Protein AF-A0A183C073-F1 (afdb_monomer_lite)

Organism: Globodera pallida (NCBI:txid36090)

Sequence (198 aa):
MNPSEELRLLRARIAQLERQQTSSTSSSAGFDLMAQNAKRRRIVFLQFVQKALRAELEHQKLLIAHNALQTKVEQYQKELQEKVVKMEKYQKEQQQNISNLQKTVAALLHIGLATKQMPLYKCVGRYEGTFAYEDDGTFWGHAVEGCSHLDNGRPYITGKPEFEEGDIIGCGVDLATRQIIYTKNGQRLDNAQMPCTK

Secondary structure (DSSP, 8-state):
--HHHHHHHHHHHHHHHHHHTSS---S-TTHHHHHHHHHHHHHHHHHHHHHHHHHHHHHHHHHHHHHHHHHHHHHHHHHHHHHHHHHHHHHHHHHHHHHHHHHHS----EEEEESS---TTS-TTTSTTEEEEETTS-EES---TT-EE-TT--EEE--SPP--TT--EEEEEETTTTEEEEEETTEE--S-S-----

Structure (mmCIF, N/CA/C/O backbone):
data_AF-A0A183C073-F1
#
_entry.id   AF-A0A183C073-F1
#
loop_
_atom_site.group_PDB
_atom_site.id
_atom_site.type_symbol
_atom_site.label_atom_id
_atom_site.label_alt_id
_atom_site.label_comp_id
_atom_site.label_asym_id
_atom_site.label_entity_id
_atom_site.label_seq_id
_atom_site.pdbx_PDB_ins_code
_atom_site.Cartn_x
_atom_site.Cartn_y
_atom_site.Cartn_z
_atom_site.occupancy
_atom_site.B_iso_or_equiv
_atom_site.auth_seq_id
_atom_site.auth_comp_id
_atom_site.auth_asym_id
_atom_site.auth_atom_id
_atom_site.pdbx_PDB_model_num
ATOM 1 N N . MET A 1 1 ? 37.182 29.717 -67.722 1.00 54.34 1 MET A N 1
ATOM 2 C CA . MET A 1 1 ? 36.628 29.018 -68.902 1.00 54.34 1 MET A CA 1
ATOM 3 C C . MET A 1 1 ? 35.390 28.249 -68.469 1.00 54.34 1 MET A C 1
ATOM 5 O O . MET A 1 1 ? 35.360 27.785 -67.337 1.00 54.34 1 MET A O 1
ATOM 9 N N . ASN A 1 2 ? 34.350 28.183 -69.306 1.00 62.25 2 ASN A N 1
ATOM 10 C CA . ASN A 1 2 ? 33.106 27.488 -68.956 1.00 62.25 2 ASN A CA 1
ATOM 11 C C . ASN A 1 2 ? 33.325 25.959 -68.963 1.00 62.25 2 ASN A C 1
ATOM 13 O O . ASN A 1 2 ? 33.925 25.460 -69.916 1.00 62.25 2 ASN A O 1
ATOM 17 N N . PRO A 1 3 ? 32.791 25.192 -67.989 1.00 67.25 3 PRO A N 1
ATOM 18 C CA . PRO A 1 3 ? 32.992 23.734 -67.899 1.00 67.25 3 PRO A CA 1
ATOM 19 C C . PRO A 1 3 ? 32.593 22.950 -69.164 1.00 67.25 3 PRO A C 1
ATOM 21 O O . PRO A 1 3 ? 33.138 21.888 -69.454 1.00 67.25 3 PRO A O 1
ATOM 24 N N . SER A 1 4 ? 31.659 23.492 -69.952 1.00 72.00 4 SER A N 1
ATOM 25 C CA . SER A 1 4 ? 31.218 22.920 -71.232 1.00 72.00 4 SER A CA 1
ATOM 26 C C . SER A 1 4 ? 32.284 23.016 -72.339 1.00 72.00 4 SER A C 1
ATOM 28 O O . SER A 1 4 ? 32.399 22.118 -73.177 1.00 72.00 4 SER A O 1
ATOM 30 N N . GLU A 1 5 ? 33.115 24.063 -72.332 1.00 77.44 5 GLU A N 1
ATOM 31 C CA . GLU A 1 5 ? 34.161 24.250 -73.345 1.00 77.44 5 GLU A CA 1
ATOM 32 C C . GLU A 1 5 ? 35.360 23.328 -73.121 1.00 77.44 5 GLU A C 1
ATOM 34 O O . GLU A 1 5 ? 35.889 22.769 -74.085 1.00 77.44 5 GLU A O 1
ATOM 39 N N . GLU A 1 6 ? 35.733 23.081 -71.862 1.00 77.12 6 GLU A N 1
ATOM 40 C CA . GLU A 1 6 ? 36.798 22.128 -71.531 1.00 77.12 6 GLU A CA 1
ATOM 41 C C . GLU A 1 6 ? 36.424 20.700 -71.933 1.00 77.12 6 GLU A C 1
ATOM 43 O O . GLU A 1 6 ? 37.236 19.976 -72.512 1.00 77.12 6 GLU A O 1
ATOM 48 N N . LEU A 1 7 ? 35.162 20.312 -71.725 1.00 81.69 7 LEU A N 1
ATOM 49 C CA . LEU A 1 7 ? 34.670 18.996 -72.127 1.00 81.69 7 LEU A CA 1
ATOM 50 C C . LEU A 1 7 ? 34.680 18.823 -73.656 1.00 81.69 7 LEU A C 1
ATOM 52 O O . LEU A 1 7 ? 34.956 17.732 -74.163 1.00 81.69 7 LEU A O 1
ATOM 56 N N . ARG A 1 8 ? 34.416 19.900 -74.408 1.00 82.00 8 ARG A N 1
ATOM 57 C CA . ARG A 1 8 ? 34.448 19.894 -75.879 1.00 82.00 8 ARG A CA 1
ATOM 58 C C . ARG A 1 8 ? 35.880 19.815 -76.413 1.00 82.00 8 ARG A C 1
ATOM 60 O O . ARG A 1 8 ? 36.141 19.047 -77.339 1.00 82.00 8 ARG A O 1
ATOM 67 N N . LEU A 1 9 ? 36.807 20.547 -75.795 1.00 87.69 9 LEU A N 1
ATOM 68 C CA . LEU A 1 9 ? 38.231 20.515 -76.132 1.00 87.69 9 LEU A CA 1
ATOM 69 C C . LEU A 1 9 ? 38.851 19.142 -75.831 1.00 87.69 9 LEU A C 1
ATOM 71 O O . LEU A 1 9 ? 39.615 18.612 -76.639 1.00 87.69 9 LEU A O 1
ATOM 75 N N . LEU A 1 10 ? 38.463 18.528 -74.711 1.00 86.75 10 LEU A N 1
ATOM 76 C CA . LEU A 1 10 ? 38.925 17.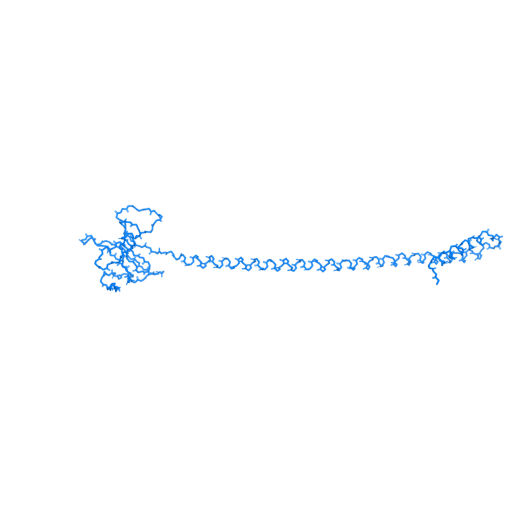199 -74.319 1.00 86.75 10 LEU A CA 1
ATOM 77 C C . LEU A 1 10 ? 38.456 16.121 -75.306 1.00 86.75 10 LEU A C 1
ATOM 79 O O . LEU A 1 10 ? 39.257 15.294 -75.739 1.00 86.75 10 LEU A O 1
ATOM 83 N N . ARG A 1 11 ? 37.188 16.168 -75.737 1.00 90.69 11 ARG A N 1
ATOM 84 C CA . ARG A 1 11 ? 36.649 15.242 -76.751 1.00 90.69 11 ARG A CA 1
ATOM 85 C C . ARG A 1 11 ? 37.337 15.398 -78.110 1.00 90.69 11 ARG A C 1
ATOM 87 O O . ARG A 1 11 ? 37.655 14.395 -78.744 1.00 90.69 11 ARG A O 1
ATOM 94 N N . ALA A 1 12 ? 37.631 16.629 -78.532 1.00 89.81 12 ALA A N 1
ATOM 95 C CA . ALA A 1 12 ? 38.367 16.886 -79.772 1.00 89.81 12 ALA A CA 1
ATOM 96 C C . ALA A 1 12 ? 39.810 16.346 -79.718 1.00 89.81 12 ALA A C 1
ATOM 98 O O . ALA A 1 12 ? 40.293 15.760 -80.688 1.00 89.81 12 ALA A O 1
ATOM 99 N N . ARG A 1 13 ? 40.480 16.480 -78.565 1.00 86.50 13 ARG A N 1
ATOM 100 C CA . ARG A 1 13 ? 41.842 15.969 -78.357 1.00 86.50 13 ARG A CA 1
ATOM 101 C C . ARG A 1 13 ? 41.898 14.440 -78.352 1.00 86.50 13 ARG A C 1
ATOM 103 O O . ARG A 1 13 ? 42.833 13.873 -78.910 1.00 86.50 13 ARG A O 1
ATOM 110 N N . ILE A 1 14 ? 40.888 13.780 -77.778 1.00 86.31 14 ILE A N 1
ATOM 111 C CA . ILE A 1 14 ? 40.757 12.314 -77.805 1.00 86.31 14 ILE A CA 1
ATOM 112 C C . ILE A 1 14 ? 40.610 11.821 -79.252 1.00 86.31 14 ILE A C 1
ATOM 114 O O . ILE A 1 14 ? 41.377 10.962 -79.679 1.00 86.31 14 ILE A O 1
ATOM 118 N N . ALA A 1 15 ? 39.737 12.447 -80.048 1.00 84.88 15 ALA A N 1
ATOM 119 C CA . ALA A 1 15 ? 39.539 12.073 -81.450 1.00 84.88 15 ALA A CA 1
ATOM 120 C C . ALA A 1 15 ? 40.790 12.286 -82.329 1.00 84.88 15 ALA A C 1
ATOM 122 O O . ALA A 1 15 ? 41.008 11.551 -83.292 1.00 84.88 15 ALA A O 1
ATOM 123 N N . GLN A 1 16 ? 41.628 13.286 -82.025 1.00 81.69 16 GLN A N 1
ATOM 124 C CA . GLN A 1 16 ? 42.911 13.479 -82.717 1.00 81.69 16 GLN A CA 1
ATOM 125 C C . GLN A 1 16 ? 43.935 12.396 -82.367 1.00 81.69 16 GLN A C 1
ATOM 127 O O . GLN A 1 16 ? 44.642 11.913 -83.252 1.00 81.69 16 GLN A O 1
ATOM 132 N N . LEU A 1 17 ? 44.007 12.008 -81.095 1.00 76.38 17 LEU A N 1
ATOM 133 C CA . LEU A 1 17 ? 44.930 10.973 -80.631 1.00 76.38 17 LEU A CA 1
ATOM 134 C C . LEU A 1 17 ? 44.570 9.594 -81.202 1.00 76.38 17 LEU A C 1
ATOM 136 O O . LEU A 1 17 ? 45.467 8.837 -81.563 1.00 76.38 17 LEU A O 1
ATOM 140 N N . GLU A 1 18 ? 43.279 9.300 -81.370 1.00 77.56 18 GLU A N 1
ATOM 141 C CA . GLU A 1 18 ? 42.812 8.061 -82.009 1.00 77.56 18 GLU A CA 1
ATOM 142 C C . GLU A 1 18 ? 43.174 8.000 -83.506 1.00 77.56 18 GLU A C 1
ATOM 144 O O . GLU A 1 18 ? 43.575 6.947 -84.003 1.00 77.56 18 GLU A O 1
ATOM 149 N N . ARG A 1 19 ? 43.144 9.132 -84.229 1.00 72.12 19 ARG A N 1
ATOM 150 C CA . ARG A 1 19 ? 43.586 9.187 -85.640 1.00 72.12 19 ARG A CA 1
A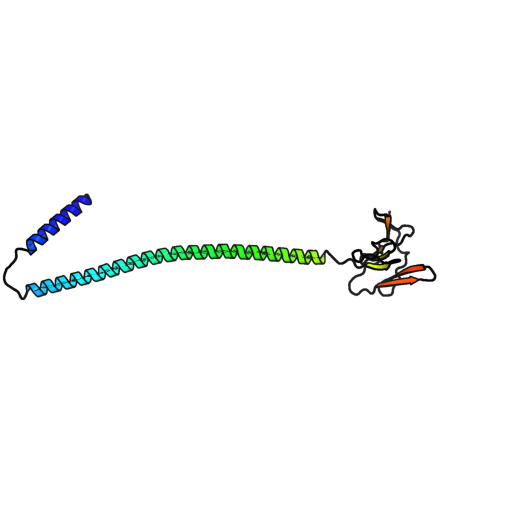TOM 151 C C . ARG A 1 19 ? 45.090 8.964 -85.796 1.00 72.12 19 ARG A C 1
ATOM 153 O O . ARG A 1 19 ? 45.497 8.280 -86.727 1.00 72.12 19 ARG A O 1
ATOM 160 N N . GLN A 1 20 ? 45.911 9.469 -84.875 1.00 63.59 20 GLN A N 1
ATOM 161 C CA . GLN A 1 20 ? 47.364 9.242 -84.900 1.00 63.59 20 GLN A CA 1
ATOM 162 C C . GLN A 1 20 ? 47.746 7.784 -84.608 1.00 63.59 20 GLN A C 1
ATOM 164 O O . GLN A 1 20 ? 48.821 7.341 -84.999 1.00 63.59 20 GLN A O 1
ATOM 169 N N . GLN A 1 21 ? 46.860 7.021 -83.964 1.00 59.19 21 GLN A N 1
ATOM 170 C CA . GLN A 1 21 ? 47.083 5.610 -83.651 1.00 59.19 21 GLN A CA 1
ATOM 171 C C . GLN A 1 21 ? 46.829 4.666 -84.839 1.00 59.19 21 GLN A C 1
ATOM 173 O O . GLN A 1 21 ? 47.255 3.515 -84.794 1.00 59.19 21 GLN A O 1
ATOM 178 N N . THR A 1 22 ? 46.162 5.135 -85.901 1.00 50.47 22 THR A N 1
ATOM 179 C CA . THR A 1 22 ? 45.797 4.309 -87.070 1.00 50.47 22 THR A CA 1
ATOM 180 C C . THR A 1 22 ? 46.732 4.478 -88.273 1.00 50.47 22 THR A C 1
ATOM 182 O O . THR A 1 22 ? 46.643 3.692 -89.211 1.00 50.47 22 THR A O 1
ATOM 185 N N . SER A 1 23 ? 47.673 5.433 -88.248 1.00 51.66 23 SER A N 1
ATOM 186 C CA . SER A 1 23 ? 48.531 5.768 -89.400 1.00 51.66 23 SER A CA 1
ATOM 187 C C . SER A 1 23 ? 50.029 5.449 -89.248 1.00 51.66 23 SER A C 1
ATOM 189 O O . SER A 1 23 ? 50.835 5.991 -89.997 1.00 51.66 23 SER A O 1
ATOM 191 N N . SER A 1 24 ? 50.443 4.582 -88.319 1.00 49.72 24 SER A N 1
ATOM 192 C CA . SER A 1 24 ? 51.851 4.167 -88.192 1.00 49.72 24 SER A CA 1
ATOM 193 C C . SER A 1 24 ? 52.020 2.656 -88.345 1.00 49.72 24 SER A C 1
ATOM 195 O O . SER A 1 24 ? 52.163 1.921 -87.370 1.00 49.72 24 SER A O 1
ATOM 197 N N . THR A 1 25 ? 52.031 2.183 -89.589 1.00 57.59 25 THR A N 1
ATOM 198 C CA . THR A 1 25 ? 52.656 0.905 -89.958 1.00 57.59 25 THR A CA 1
ATOM 199 C C . THR A 1 25 ? 54.085 1.193 -90.419 1.00 57.59 25 THR A C 1
ATOM 201 O O . THR A 1 25 ? 54.319 1.545 -91.568 1.00 57.59 25 THR A O 1
ATOM 204 N N . SER A 1 26 ? 55.055 1.084 -89.507 1.00 47.31 26 SER A N 1
ATOM 205 C CA . SER A 1 26 ? 56.484 1.137 -89.842 1.00 47.31 26 SER A CA 1
ATOM 206 C C . SER A 1 26 ? 57.310 0.304 -88.854 1.00 47.31 26 SER A C 1
ATOM 208 O O . SER A 1 26 ? 57.628 0.746 -87.756 1.00 47.31 26 SER A O 1
ATOM 210 N N . SER A 1 27 ? 57.638 -0.918 -89.282 1.00 52.88 27 SER A N 1
ATOM 211 C CA . SER A 1 27 ? 58.885 -1.661 -89.037 1.00 52.88 27 SER A CA 1
ATOM 212 C C . SER A 1 27 ? 59.728 -1.318 -87.784 1.00 52.88 27 SER A C 1
ATOM 214 O O . SER A 1 27 ? 60.742 -0.635 -87.895 1.00 52.88 27 SER A O 1
ATOM 216 N N . SER A 1 28 ? 59.391 -1.880 -86.613 1.00 49.81 28 SER A N 1
ATOM 217 C CA . SER A 1 28 ? 60.367 -2.423 -85.633 1.00 49.81 28 SER A CA 1
ATOM 218 C C . SER A 1 28 ? 59.647 -3.189 -84.505 1.00 49.81 28 SER A C 1
ATOM 220 O O . SER A 1 28 ? 59.426 -2.699 -83.403 1.00 49.81 28 SER A O 1
ATOM 222 N N . ALA A 1 29 ? 59.251 -4.437 -84.766 1.00 50.91 29 ALA A N 1
ATOM 223 C CA . ALA A 1 29 ? 58.356 -5.197 -83.880 1.00 50.91 29 ALA A CA 1
ATOM 224 C C . ALA A 1 29 ? 58.925 -5.559 -82.478 1.00 50.91 29 ALA A C 1
ATOM 226 O O . ALA A 1 29 ? 58.211 -6.153 -81.673 1.00 50.91 29 ALA A O 1
ATOM 227 N N . GLY A 1 30 ? 60.181 -5.209 -82.160 1.00 51.22 30 GLY A N 1
ATOM 228 C CA . GLY A 1 30 ? 60.848 -5.565 -80.896 1.00 51.22 30 GLY A CA 1
ATOM 229 C C . GLY A 1 30 ? 60.889 -4.468 -79.820 1.00 51.22 30 GLY A C 1
ATOM 230 O O . GLY A 1 30 ? 60.608 -4.748 -78.655 1.00 51.22 30 GLY A O 1
ATOM 231 N N . PHE A 1 31 ? 61.214 -3.216 -80.172 1.00 50.97 31 PHE A N 1
ATOM 232 C CA . PHE A 1 31 ? 61.406 -2.139 -79.181 1.00 50.97 31 PHE A CA 1
ATOM 233 C C . PHE A 1 31 ? 60.093 -1.449 -78.768 1.00 50.97 31 PHE A C 1
ATOM 235 O O . PHE A 1 31 ? 59.944 -1.042 -77.614 1.00 50.97 31 PHE A O 1
ATOM 242 N N . ASP A 1 32 ? 59.105 -1.399 -79.663 1.00 59.69 32 ASP A N 1
ATOM 243 C CA . ASP A 1 32 ? 57.809 -0.745 -79.423 1.00 59.69 32 ASP A CA 1
ATOM 244 C C . ASP A 1 32 ? 56.915 -1.542 -78.444 1.00 59.69 32 ASP A C 1
ATOM 246 O O . ASP A 1 32 ? 56.163 -0.996 -77.630 1.00 59.69 32 ASP A O 1
ATOM 250 N N . LEU A 1 33 ? 57.083 -2.870 -78.422 1.00 59.19 33 LEU A N 1
ATOM 251 C CA . LEU A 1 33 ? 56.336 -3.778 -77.550 1.00 59.19 33 LEU A CA 1
ATOM 252 C C . LEU A 1 33 ? 56.659 -3.560 -76.060 1.00 59.19 33 LEU A C 1
ATOM 254 O O . LEU A 1 33 ? 55.765 -3.592 -75.212 1.00 59.19 33 LEU A O 1
ATOM 258 N N . MET A 1 34 ? 57.927 -3.304 -75.725 1.00 68.62 34 MET A N 1
ATOM 259 C CA . MET A 1 34 ? 58.375 -3.084 -74.342 1.00 68.62 34 MET A CA 1
ATOM 260 C C . MET A 1 34 ? 57.816 -1.775 -73.768 1.00 68.62 34 MET A C 1
ATOM 262 O O . MET A 1 34 ? 57.307 -1.756 -72.642 1.00 68.62 34 MET A O 1
ATOM 266 N N . ALA A 1 35 ? 57.827 -0.698 -74.559 1.00 72.50 35 ALA A N 1
ATOM 267 C CA . ALA A 1 35 ? 57.240 0.586 -74.179 1.00 72.50 35 ALA A CA 1
ATOM 268 C C . ALA A 1 35 ? 55.709 0.493 -74.020 1.00 72.50 35 ALA A C 1
ATOM 270 O O . ALA A 1 35 ? 55.144 0.994 -73.039 1.00 72.50 35 ALA A O 1
ATOM 271 N N . GLN A 1 36 ? 55.029 -0.216 -74.928 1.00 72.44 36 GLN A N 1
ATOM 272 C CA . GLN A 1 36 ? 53.585 -0.441 -74.852 1.00 72.44 36 GLN A CA 1
ATOM 273 C C . GLN A 1 36 ? 53.193 -1.313 -73.644 1.00 72.44 36 GLN A C 1
ATOM 275 O O . GLN A 1 36 ? 52.211 -1.013 -72.957 1.00 72.44 36 GLN A O 1
ATOM 280 N N . ASN A 1 37 ? 53.987 -2.337 -73.317 1.00 72.50 37 ASN A N 1
ATOM 281 C CA . ASN A 1 37 ? 53.790 -3.179 -72.134 1.00 72.50 37 ASN A CA 1
ATOM 282 C C . ASN A 1 37 ? 54.001 -2.405 -70.824 1.00 72.50 37 ASN A C 1
ATOM 284 O O . ASN A 1 37 ? 53.207 -2.556 -69.892 1.00 72.50 37 ASN A O 1
ATOM 288 N N . ALA A 1 38 ? 55.001 -1.521 -70.750 1.00 78.88 38 ALA A N 1
ATOM 289 C CA . ALA A 1 38 ? 55.200 -0.639 -69.597 1.00 78.88 38 ALA A CA 1
ATOM 290 C C . ALA A 1 38 ? 54.022 0.335 -69.402 1.00 78.88 38 ALA A C 1
ATOM 292 O O . ALA A 1 38 ? 53.556 0.546 -68.278 1.00 78.88 38 ALA A O 1
ATOM 293 N N . LYS A 1 39 ? 53.480 0.881 -70.499 1.00 82.12 39 LYS A N 1
ATOM 294 C CA . LYS A 1 39 ? 52.293 1.750 -70.477 1.00 82.12 39 LYS A CA 1
ATOM 295 C C . LYS A 1 39 ? 51.040 1.000 -70.016 1.00 82.12 39 LYS A C 1
ATOM 297 O O . LYS A 1 39 ? 50.314 1.508 -69.163 1.00 82.12 39 LYS A O 1
ATOM 302 N N . ARG A 1 40 ? 50.816 -0.227 -70.503 1.00 77.75 40 ARG A N 1
ATOM 303 C CA . ARG A 1 40 ? 49.717 -1.100 -70.046 1.00 77.75 40 ARG A CA 1
ATOM 304 C C . ARG A 1 40 ? 49.827 -1.417 -68.553 1.00 77.75 40 ARG A C 1
ATOM 306 O O . ARG A 1 40 ? 48.834 -1.288 -67.845 1.00 77.75 40 ARG A O 1
ATOM 313 N N . ARG A 1 41 ? 51.028 -1.732 -68.050 1.00 79.62 41 ARG A N 1
ATOM 314 C CA . ARG A 1 41 ? 51.264 -1.963 -66.610 1.00 79.62 41 ARG A CA 1
ATOM 315 C C . ARG A 1 41 ? 50.904 -0.743 -65.757 1.00 79.62 41 ARG A C 1
ATOM 317 O O . ARG A 1 41 ? 50.233 -0.898 -64.742 1.00 79.62 41 ARG A O 1
ATOM 324 N N . ARG A 1 42 ? 51.273 0.471 -66.187 1.00 84.25 42 ARG A N 1
ATOM 325 C CA . ARG A 1 42 ? 50.888 1.717 -65.492 1.00 84.25 42 ARG A CA 1
ATOM 326 C C . ARG A 1 42 ? 49.379 1.955 -65.501 1.00 84.25 42 ARG A C 1
ATOM 328 O O . ARG A 1 42 ? 48.836 2.364 -64.483 1.00 84.25 42 ARG A O 1
ATOM 335 N N . ILE A 1 43 ? 48.700 1.681 -66.615 1.00 84.56 43 ILE A N 1
ATOM 336 C CA . ILE A 1 43 ? 47.238 1.824 -66.712 1.00 84.56 43 ILE A CA 1
ATOM 337 C C . ILE A 1 43 ? 46.537 0.862 -65.749 1.00 84.56 43 ILE A C 1
ATOM 339 O O . ILE A 1 43 ? 45.657 1.285 -65.006 1.00 84.56 43 ILE A O 1
ATOM 343 N N . VAL A 1 44 ? 46.958 -0.404 -65.713 1.00 86.38 44 VAL A N 1
ATOM 344 C CA . VAL A 1 44 ? 46.390 -1.406 -64.798 1.00 86.38 44 VAL A CA 1
ATOM 345 C C . VAL A 1 44 ? 46.631 -1.014 -63.336 1.00 86.38 44 VAL A C 1
ATOM 347 O O . VAL A 1 44 ? 45.715 -1.095 -62.521 1.00 86.38 44 VAL A O 1
ATOM 350 N N . PHE A 1 45 ? 47.827 -0.514 -63.010 1.00 89.56 45 PHE A N 1
ATOM 351 C CA . PHE A 1 45 ? 48.145 -0.021 -61.668 1.00 89.56 45 PHE A CA 1
ATOM 352 C C . PHE A 1 45 ? 47.278 1.181 -61.266 1.00 89.56 45 PHE A C 1
ATOM 354 O O . PHE A 1 45 ? 46.698 1.190 -60.185 1.00 89.56 45 PHE A O 1
ATOM 361 N N . LEU A 1 46 ? 47.113 2.168 -62.151 1.00 89.50 46 LEU A N 1
ATOM 362 C CA . LEU A 1 46 ? 46.252 3.327 -61.895 1.00 89.50 46 LEU A CA 1
ATOM 363 C C . LEU A 1 46 ? 44.779 2.931 -61.743 1.00 89.50 46 LEU A C 1
ATOM 365 O O . LEU A 1 46 ? 44.090 3.473 -60.884 1.00 89.50 46 LEU A O 1
ATOM 369 N N . GLN A 1 47 ? 44.295 1.964 -62.527 1.00 91.38 47 GLN A N 1
ATOM 370 C CA . GLN A 1 47 ? 42.945 1.416 -62.368 1.00 91.38 47 GLN A CA 1
ATOM 371 C C . GLN A 1 47 ? 42.770 0.708 -61.021 1.00 91.38 47 GLN A C 1
ATOM 373 O O . GLN A 1 47 ? 41.714 0.831 -60.402 1.00 91.38 47 GLN A O 1
ATOM 378 N N . PHE A 1 48 ? 43.791 -0.010 -60.549 1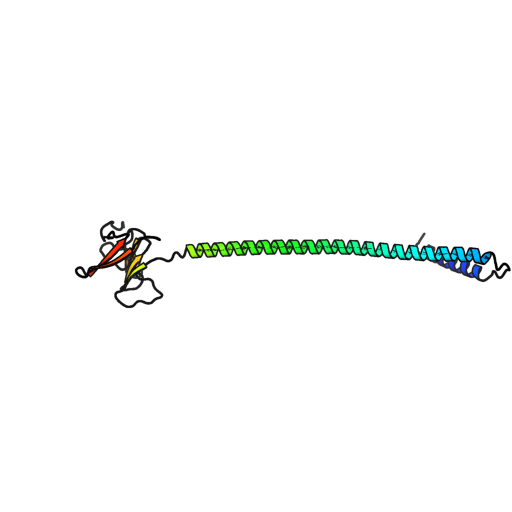.00 91.38 48 PHE A N 1
ATOM 379 C CA . PHE A 1 48 ? 43.782 -0.639 -59.231 1.00 91.38 48 PHE A CA 1
ATOM 380 C C . PHE A 1 48 ? 43.733 0.407 -58.110 1.00 91.38 48 PHE A C 1
ATOM 382 O O . PHE A 1 48 ? 42.847 0.348 -57.260 1.00 91.38 48 PHE A O 1
ATOM 389 N N . VAL A 1 49 ? 44.607 1.418 -58.163 1.00 91.50 49 VAL A N 1
ATOM 390 C CA . VAL A 1 49 ? 44.635 2.521 -57.186 1.00 91.50 49 VAL A CA 1
ATOM 391 C C . VAL A 1 49 ? 43.319 3.304 -57.193 1.00 91.50 49 VAL A C 1
ATOM 393 O O . VAL A 1 49 ? 42.787 3.626 -56.136 1.00 91.50 49 VAL A O 1
ATOM 396 N N . GLN A 1 50 ? 42.730 3.559 -58.364 1.00 91.56 50 GLN A N 1
ATOM 397 C CA . GLN A 1 50 ? 41.441 4.244 -58.464 1.00 91.56 50 GLN A CA 1
ATOM 398 C C . GLN A 1 50 ? 40.295 3.423 -57.848 1.00 91.56 50 GLN A C 1
ATOM 400 O O . GLN A 1 50 ? 39.420 3.986 -57.189 1.00 91.56 50 GLN A O 1
ATOM 405 N N . LYS A 1 51 ? 40.288 2.099 -58.050 1.00 93.00 51 LYS A N 1
ATOM 406 C CA . LYS A 1 51 ? 39.310 1.201 -57.416 1.00 93.00 51 LYS A CA 1
ATOM 407 C C . LYS A 1 51 ? 39.474 1.184 -55.896 1.00 93.00 51 LYS A C 1
ATOM 409 O O . LYS A 1 51 ? 38.466 1.264 -55.200 1.00 93.00 51 LYS A O 1
ATOM 414 N N . ALA A 1 52 ? 40.712 1.145 -55.402 1.00 93.81 52 ALA A N 1
ATOM 415 C CA . ALA A 1 52 ? 41.007 1.210 -53.972 1.00 93.81 52 ALA A CA 1
ATOM 416 C C . ALA A 1 52 ? 40.531 2.536 -53.354 1.00 93.81 52 ALA A C 1
ATOM 418 O O . ALA A 1 52 ? 39.790 2.521 -52.378 1.00 93.81 52 ALA A O 1
ATOM 419 N N . LEU A 1 53 ? 40.838 3.673 -53.990 1.00 95.69 53 LEU A N 1
ATOM 420 C CA . LEU A 1 53 ? 40.422 4.995 -53.512 1.00 95.69 53 LEU A CA 1
ATOM 421 C C . LEU A 1 53 ? 38.893 5.159 -53.479 1.00 95.69 53 LEU A C 1
ATOM 423 O O . LEU A 1 53 ? 38.349 5.767 -52.561 1.00 95.69 53 LEU A O 1
ATOM 427 N N . ARG A 1 54 ? 38.177 4.600 -54.467 1.00 94.50 54 ARG A N 1
ATOM 428 C CA . ARG A 1 54 ? 36.705 4.571 -54.453 1.00 94.50 54 ARG A CA 1
ATOM 429 C C . ARG A 1 54 ? 36.173 3.736 -53.292 1.00 94.50 54 ARG A C 1
ATOM 431 O O . ARG A 1 54 ? 35.263 4.189 -52.613 1.00 94.50 54 ARG A O 1
ATOM 438 N N . ALA A 1 55 ? 36.737 2.552 -53.060 1.00 94.19 55 ALA A N 1
ATOM 439 C CA . ALA A 1 55 ? 36.328 1.702 -51.945 1.00 94.19 55 ALA A CA 1
ATOM 440 C C . ALA A 1 55 ? 36.564 2.388 -50.587 1.00 94.19 55 ALA A C 1
ATOM 442 O O . ALA A 1 55 ? 35.708 2.320 -49.710 1.00 94.19 55 ALA A O 1
ATOM 443 N N . GLU A 1 56 ? 37.679 3.104 -50.436 1.00 94.81 56 GLU A N 1
ATOM 444 C CA . GLU A 1 56 ? 38.017 3.820 -49.204 1.00 94.81 56 GLU A CA 1
ATOM 445 C C . GLU A 1 56 ? 37.094 5.022 -48.950 1.00 94.81 56 GLU A C 1
ATOM 447 O O . GLU A 1 56 ? 36.621 5.215 -47.829 1.00 94.81 56 GLU A O 1
ATOM 452 N N . LEU A 1 57 ? 36.734 5.769 -49.999 1.00 96.56 57 LEU A N 1
ATOM 453 C CA . LEU A 1 57 ? 35.742 6.842 -49.900 1.00 96.56 57 LEU A CA 1
ATOM 454 C C . LEU A 1 57 ? 34.353 6.309 -49.510 1.00 96.56 57 LEU A C 1
ATOM 456 O O . LEU A 1 57 ? 33.668 6.914 -48.685 1.00 96.56 57 LEU A O 1
ATOM 460 N N . GLU A 1 58 ? 33.928 5.182 -50.085 1.00 94.62 58 GLU A N 1
ATOM 461 C CA . GLU A 1 58 ? 32.656 4.548 -49.718 1.00 94.62 58 GLU A CA 1
ATOM 462 C C . GLU A 1 58 ? 32.678 4.022 -48.273 1.00 94.62 58 GLU A C 1
ATOM 464 O O . GLU A 1 58 ? 31.695 4.184 -47.549 1.00 94.62 58 GLU A O 1
ATOM 469 N N . HIS A 1 59 ? 33.809 3.484 -47.805 1.00 95.88 59 HIS A N 1
ATOM 470 C CA . HIS A 1 59 ? 33.962 3.084 -46.405 1.00 95.88 59 HIS A CA 1
ATOM 471 C C . HIS A 1 59 ? 33.872 4.284 -45.449 1.00 95.88 59 HIS A C 1
ATOM 473 O O . HIS A 1 59 ? 33.174 4.207 -44.439 1.00 95.88 59 HIS A O 1
ATOM 479 N N . GLN A 1 60 ? 34.490 5.423 -45.788 1.00 96.56 60 GLN A N 1
ATOM 480 C CA . GLN A 1 60 ? 34.365 6.654 -44.996 1.00 96.56 60 GLN A CA 1
ATOM 481 C C . GLN A 1 60 ? 32.917 7.160 -44.924 1.00 96.56 60 GLN A C 1
ATOM 483 O O . GLN A 1 60 ? 32.453 7.536 -43.846 1.00 96.56 60 GLN A O 1
ATOM 488 N N . LYS A 1 61 ? 32.171 7.133 -46.038 1.00 95.62 61 LYS A N 1
ATOM 489 C CA . LYS A 1 61 ? 30.742 7.498 -46.043 1.00 95.62 61 LYS A CA 1
ATOM 490 C C . LYS A 1 61 ? 29.924 6.582 -45.138 1.00 95.62 61 LYS A C 1
ATOM 492 O O . LYS A 1 61 ? 29.078 7.064 -44.384 1.00 95.62 61 LYS A O 1
ATOM 497 N N . LEU A 1 62 ? 30.194 5.277 -45.190 1.00 96.19 62 LEU A N 1
ATOM 498 C CA . LEU A 1 62 ? 29.522 4.296 -44.344 1.00 96.19 62 LEU A CA 1
ATOM 499 C C . LEU A 1 62 ? 29.836 4.521 -42.859 1.00 96.19 62 LEU A C 1
ATOM 501 O O . LEU A 1 62 ? 28.929 4.462 -42.034 1.00 96.19 62 LEU A O 1
ATOM 505 N N . LEU A 1 63 ? 31.089 4.838 -42.523 1.00 96.94 63 LEU A N 1
ATOM 506 C CA . LEU A 1 63 ? 31.509 5.123 -41.151 1.00 96.94 63 LEU A CA 1
ATOM 507 C C . LEU A 1 63 ? 30.781 6.346 -40.572 1.00 96.94 63 LEU A C 1
ATOM 509 O O . LEU A 1 63 ? 30.295 6.306 -39.443 1.00 96.94 63 LEU A O 1
ATOM 513 N N . ILE A 1 64 ? 30.647 7.416 -41.362 1.00 96.31 64 ILE A N 1
ATOM 514 C CA . ILE A 1 64 ? 29.904 8.618 -40.959 1.00 96.31 64 ILE A CA 1
ATOM 515 C C . ILE A 1 64 ? 28.424 8.284 -40.722 1.00 96.31 64 ILE A C 1
ATOM 517 O O . ILE A 1 64 ? 27.852 8.702 -39.713 1.00 96.31 64 ILE A O 1
ATOM 521 N N . ALA A 1 65 ? 27.810 7.499 -41.612 1.00 95.50 65 ALA A N 1
ATOM 522 C CA . ALA A 1 65 ? 26.420 7.072 -41.462 1.00 95.50 65 ALA A CA 1
ATOM 523 C C . ALA A 1 65 ? 26.209 6.184 -40.221 1.00 95.50 65 ALA A C 1
ATOM 525 O O . ALA A 1 65 ? 25.235 6.374 -39.492 1.00 95.50 65 ALA A O 1
ATOM 526 N N . HIS A 1 66 ? 27.134 5.257 -39.950 1.00 97.12 66 HIS A N 1
ATOM 527 C CA . HIS A 1 66 ? 27.092 4.391 -38.773 1.00 97.12 66 HIS A CA 1
ATOM 528 C C . HIS A 1 66 ? 27.163 5.202 -37.476 1.00 97.12 66 HIS A C 1
ATOM 530 O O . HIS A 1 66 ? 26.335 5.014 -36.591 1.00 97.12 66 HIS A O 1
ATOM 536 N N . ASN A 1 67 ? 28.094 6.155 -37.382 1.00 95.25 67 ASN A N 1
ATOM 537 C CA . ASN A 1 67 ? 28.230 7.002 -36.195 1.00 95.25 67 ASN A CA 1
ATOM 538 C C . ASN A 1 67 ? 26.973 7.850 -35.951 1.00 95.25 67 ASN A C 1
ATOM 540 O O . ASN A 1 67 ? 26.505 7.940 -34.819 1.00 95.25 67 ASN A O 1
ATOM 544 N N . ALA A 1 68 ? 26.375 8.409 -37.009 1.00 96.25 68 ALA A N 1
ATOM 545 C CA . ALA A 1 68 ? 25.124 9.156 -36.893 1.00 96.25 68 ALA A CA 1
ATOM 546 C C . ALA A 1 68 ? 23.954 8.278 -36.409 1.00 96.25 68 ALA A C 1
ATOM 548 O O . ALA A 1 68 ? 23.104 8.741 -35.644 1.00 96.25 68 ALA A O 1
ATOM 549 N N . LEU A 1 69 ? 23.899 7.015 -36.844 1.00 96.69 69 LEU A N 1
ATOM 550 C CA . LEU A 1 69 ? 22.893 6.061 -36.381 1.00 96.69 69 LEU A CA 1
ATOM 551 C C . LEU A 1 69 ? 23.130 5.658 -34.920 1.00 96.69 69 LEU A C 1
ATOM 553 O O . LEU A 1 69 ? 22.180 5.640 -34.139 1.00 96.69 69 LEU A O 1
ATOM 557 N N . GLN A 1 70 ? 24.384 5.405 -34.544 1.00 96.50 70 GLN A N 1
ATOM 558 C CA . GLN A 1 70 ? 24.782 5.035 -33.187 1.00 96.50 70 GLN A CA 1
ATOM 559 C C . GLN A 1 70 ? 24.350 6.093 -32.166 1.00 96.50 70 GLN A C 1
ATOM 561 O O . GLN A 1 70 ? 23.718 5.762 -31.165 1.00 96.50 70 GLN A O 1
ATOM 566 N N . THR A 1 71 ? 24.575 7.378 -32.461 1.00 96.62 71 THR A N 1
ATOM 567 C CA . THR A 1 71 ? 24.133 8.473 -31.584 1.00 96.62 71 THR A CA 1
ATOM 568 C C . THR A 1 71 ? 22.616 8.480 -31.383 1.00 96.62 71 THR A C 1
ATOM 570 O O . THR A 1 71 ? 22.143 8.712 -30.272 1.00 96.62 71 THR A O 1
ATOM 573 N N . LYS A 1 72 ? 21.829 8.193 -32.430 1.00 96.19 72 LYS A N 1
ATOM 574 C CA . LYS A 1 72 ? 20.364 8.113 -32.307 1.00 96.19 72 LYS A CA 1
ATOM 575 C C . LYS A 1 72 ? 19.926 6.924 -31.456 1.00 96.19 72 LYS A C 1
ATOM 577 O O . LYS A 1 72 ? 19.000 7.060 -30.663 1.00 96.19 72 LYS A O 1
ATOM 582 N N . VAL A 1 73 ? 20.583 5.772 -31.600 1.00 97.12 73 VAL A N 1
ATOM 583 C CA . VAL A 1 73 ? 20.299 4.584 -30.778 1.00 97.12 73 VAL A CA 1
ATOM 584 C C . VAL A 1 73 ? 20.571 4.875 -29.302 1.00 97.12 73 VAL A C 1
ATOM 586 O O . VAL A 1 73 ? 19.724 4.581 -28.461 1.00 97.12 73 VAL A O 1
ATOM 589 N N . GLU A 1 74 ? 21.695 5.517 -28.988 1.00 97.25 74 GLU A N 1
ATOM 590 C CA . GLU A 1 74 ? 22.051 5.901 -27.616 1.00 97.25 74 GLU A CA 1
ATOM 591 C C . GLU A 1 74 ? 21.068 6.920 -27.020 1.00 97.25 74 GLU A C 1
ATOM 593 O O . GLU A 1 74 ? 20.670 6.795 -25.861 1.00 97.25 74 GLU A O 1
ATOM 598 N N . GLN A 1 75 ? 20.615 7.895 -27.816 1.00 97.31 75 GLN A N 1
ATOM 599 C CA . GLN A 1 75 ? 19.578 8.845 -27.397 1.00 97.31 75 GLN A CA 1
ATOM 600 C C . GLN A 1 75 ? 18.269 8.132 -27.042 1.00 97.31 75 GLN A C 1
ATOM 602 O O . GLN A 1 75 ? 17.746 8.333 -25.946 1.00 97.31 75 GLN A O 1
ATOM 607 N N . TYR A 1 76 ? 17.778 7.247 -27.915 1.00 96.38 76 TYR A N 1
ATOM 608 C CA . TYR A 1 76 ? 16.560 6.481 -27.644 1.00 96.38 76 TYR A CA 1
ATOM 609 C C . TYR A 1 76 ? 16.695 5.570 -26.423 1.00 96.38 76 TYR A C 1
ATOM 611 O O . TYR A 1 76 ? 15.751 5.452 -25.642 1.00 96.38 76 TYR A O 1
ATOM 619 N N . GLN A 1 77 ? 17.860 4.949 -26.221 1.00 96.69 77 GLN A N 1
ATOM 620 C CA . GLN A 1 77 ? 18.120 4.149 -25.025 1.00 96.69 77 GLN A CA 1
ATOM 621 C C . GLN A 1 77 ? 18.059 4.999 -23.755 1.00 96.69 77 GLN A C 1
ATOM 623 O O . GLN A 1 77 ? 17.415 4.591 -22.790 1.00 96.69 77 GLN A O 1
ATOM 628 N N . LYS A 1 78 ? 18.661 6.194 -23.762 1.00 97.50 78 LYS A N 1
ATOM 629 C CA . LYS A 1 78 ? 18.635 7.106 -22.612 1.00 97.50 78 LYS A CA 1
ATOM 630 C C . LYS A 1 78 ? 17.220 7.597 -22.299 1.00 97.50 78 LYS A C 1
ATOM 632 O O . LYS A 1 78 ? 16.817 7.569 -21.139 1.00 97.50 78 LYS A O 1
ATOM 637 N N . GLU A 1 79 ? 16.451 7.988 -23.316 1.00 97.12 79 GLU A N 1
ATOM 638 C CA . GLU A 1 79 ? 15.046 8.389 -23.150 1.00 97.12 79 GLU A CA 1
ATOM 639 C C . GLU A 1 79 ? 14.183 7.246 -22.601 1.00 97.12 79 GLU A C 1
ATOM 641 O O . GLU A 1 79 ? 13.318 7.455 -21.746 1.00 97.12 79 GLU A O 1
ATOM 646 N N . LEU A 1 80 ? 14.416 6.020 -23.078 1.00 97.00 80 LEU A N 1
ATOM 647 C CA . LEU A 1 80 ? 13.712 4.843 -22.585 1.00 97.00 80 LEU A CA 1
ATOM 648 C C . LEU A 1 80 ? 14.093 4.540 -21.131 1.00 97.00 80 LEU A C 1
ATOM 650 O O . LEU A 1 80 ? 13.212 4.268 -20.316 1.00 97.00 80 LEU A O 1
ATOM 654 N N . GLN A 1 81 ? 15.377 4.649 -20.787 1.00 96.06 81 GLN A N 1
ATOM 655 C CA . GLN A 1 81 ? 15.868 4.430 -19.429 1.00 96.06 81 GLN A CA 1
ATOM 656 C C . GLN A 1 81 ? 15.307 5.466 -18.448 1.00 96.06 81 GLN A C 1
ATOM 658 O O . GLN A 1 81 ? 14.877 5.103 -17.355 1.00 96.06 81 GLN A O 1
ATOM 663 N N . GLU A 1 82 ? 15.215 6.736 -18.848 1.00 97.06 82 GLU A N 1
ATOM 664 C CA . GLU A 1 82 ? 14.594 7.785 -18.034 1.00 97.06 82 GLU A CA 1
ATOM 665 C C . GLU A 1 82 ? 13.108 7.494 -17.763 1.00 97.06 82 GLU A C 1
ATOM 667 O O . GLU A 1 82 ? 12.635 7.633 -16.630 1.00 97.06 82 GLU A O 1
ATOM 672 N N . LYS A 1 83 ? 12.369 7.013 -18.774 1.00 97.00 83 LYS A N 1
ATOM 673 C CA . LYS A 1 83 ? 10.966 6.600 -18.606 1.00 97.00 83 LYS A CA 1
ATOM 674 C C . LYS A 1 83 ? 10.821 5.409 -17.663 1.00 97.00 83 LYS A C 1
ATOM 676 O O . LYS A 1 83 ? 9.922 5.431 -16.825 1.00 97.00 83 LYS A O 1
ATOM 681 N N . VAL A 1 84 ? 11.694 4.404 -17.767 1.00 97.19 84 VAL A N 1
ATOM 682 C CA . VAL A 1 84 ? 11.695 3.243 -16.860 1.00 97.19 84 VAL A CA 1
ATOM 683 C C . VAL A 1 84 ? 11.925 3.696 -15.421 1.00 97.19 84 VAL A C 1
ATOM 685 O O . VAL A 1 84 ? 11.102 3.397 -14.562 1.00 97.19 84 VAL A O 1
ATOM 688 N N . VAL A 1 85 ? 12.952 4.513 -15.168 1.00 98.00 85 VAL A N 1
ATOM 689 C CA . VAL A 1 85 ? 13.250 5.031 -13.820 1.00 98.00 85 VAL A CA 1
ATOM 690 C C . VAL A 1 85 ? 12.075 5.834 -13.253 1.00 98.00 85 VAL A C 1
ATOM 692 O O . VAL A 1 85 ? 11.720 5.688 -12.082 1.00 98.00 85 VAL A O 1
ATOM 695 N N . LYS A 1 86 ? 11.425 6.667 -14.076 1.00 97.81 86 LYS A N 1
ATOM 696 C CA . LYS A 1 86 ? 10.253 7.445 -13.652 1.00 97.81 86 LYS A CA 1
ATOM 697 C C . LYS A 1 86 ? 9.061 6.550 -13.303 1.00 97.81 86 LYS A C 1
ATOM 699 O O . LYS A 1 86 ? 8.383 6.810 -12.309 1.00 97.81 86 LYS A O 1
ATOM 704 N N . MET A 1 87 ? 8.813 5.505 -14.093 1.00 96.88 87 MET A N 1
ATOM 705 C CA . MET A 1 87 ? 7.752 4.535 -13.814 1.00 96.88 87 MET A CA 1
ATOM 706 C C . MET A 1 87 ? 8.047 3.708 -12.561 1.00 96.88 87 MET A C 1
ATOM 708 O O . MET A 1 87 ? 7.158 3.554 -11.730 1.00 96.88 87 MET A O 1
ATOM 712 N N . GLU A 1 88 ? 9.283 3.245 -12.368 1.00 97.06 88 GLU A N 1
ATOM 713 C CA . GLU A 1 88 ? 9.692 2.527 -11.154 1.00 97.06 88 GLU A CA 1
ATOM 714 C C . GLU A 1 88 ? 9.534 3.390 -9.900 1.00 97.06 88 GLU A C 1
ATOM 716 O O . GLU A 1 88 ? 9.061 2.911 -8.868 1.00 97.06 88 GLU A O 1
ATOM 721 N N . LYS A 1 89 ? 9.892 4.679 -9.983 1.00 97.75 89 LYS A N 1
ATOM 722 C CA . LYS A 1 89 ? 9.678 5.636 -8.892 1.00 97.75 89 LYS A CA 1
ATOM 723 C C . LYS A 1 89 ? 8.194 5.748 -8.546 1.00 97.75 89 LYS A C 1
ATOM 725 O O . LYS A 1 89 ? 7.833 5.583 -7.384 1.00 97.75 89 LYS A O 1
ATOM 730 N N . TYR A 1 90 ? 7.343 5.974 -9.547 1.00 95.12 90 TYR A N 1
ATOM 731 C CA . TYR A 1 90 ? 5.896 6.047 -9.343 1.00 95.12 90 TYR A CA 1
ATOM 732 C C . TYR A 1 90 ? 5.345 4.746 -8.744 1.00 95.12 90 TYR A C 1
ATOM 734 O O . TYR A 1 90 ? 4.560 4.779 -7.802 1.00 95.12 90 TYR A O 1
ATOM 742 N N . GLN A 1 91 ? 5.801 3.590 -9.227 1.00 95.31 91 GLN A N 1
ATOM 743 C CA . GLN A 1 91 ? 5.382 2.293 -8.705 1.00 95.31 91 GLN A CA 1
ATOM 744 C C . GLN A 1 91 ? 5.772 2.107 -7.230 1.00 95.31 91 GLN A C 1
ATOM 746 O O . GLN A 1 91 ? 4.954 1.627 -6.446 1.00 95.31 91 GLN A O 1
ATOM 751 N N . LYS A 1 92 ? 6.979 2.527 -6.830 1.00 95.88 92 LYS A N 1
ATOM 752 C CA . LYS A 1 92 ? 7.424 2.503 -5.425 1.00 95.88 92 LYS A CA 1
ATOM 753 C C . LYS A 1 92 ? 6.603 3.445 -4.542 1.00 95.88 92 LYS A C 1
ATOM 755 O O . LYS A 1 92 ? 6.215 3.053 -3.446 1.00 95.88 92 LYS A O 1
ATOM 760 N N . GLU A 1 93 ? 6.297 4.651 -5.020 1.00 94.50 93 GLU A N 1
ATOM 761 C CA . GLU A 1 93 ? 5.418 5.593 -4.310 1.00 94.50 93 GLU A CA 1
ATOM 762 C C . GLU A 1 93 ? 4.018 4.996 -4.096 1.00 94.50 93 GLU A C 1
ATOM 764 O O . GLU A 1 93 ? 3.491 5.046 -2.985 1.00 94.50 93 GLU A O 1
ATOM 769 N N . GLN A 1 94 ? 3.442 4.352 -5.118 1.00 91.62 94 GLN A N 1
ATOM 770 C CA . GLN A 1 94 ? 2.155 3.662 -4.983 1.00 91.62 94 GLN A CA 1
ATOM 771 C C . GLN A 1 94 ? 2.220 2.503 -3.976 1.00 91.62 94 GLN A C 1
ATOM 773 O O . GLN A 1 94 ? 1.338 2.386 -3.126 1.00 91.62 94 GLN A O 1
ATOM 778 N N . GLN A 1 95 ? 3.272 1.676 -4.012 1.00 91.19 95 GLN A N 1
ATOM 779 C CA . GLN A 1 95 ? 3.459 0.591 -3.037 1.00 91.19 95 GLN A CA 1
ATOM 780 C C . GLN A 1 95 ? 3.570 1.117 -1.599 1.00 91.19 95 GLN A C 1
ATOM 782 O O . GLN A 1 95 ? 2.954 0.555 -0.691 1.00 91.19 95 GLN A O 1
ATOM 787 N N . GLN A 1 96 ? 4.297 2.218 -1.388 1.00 91.62 96 GLN A N 1
ATOM 788 C CA . GLN A 1 96 ? 4.426 2.836 -0.070 1.00 91.62 96 GLN A CA 1
ATOM 789 C C . GLN A 1 96 ? 3.087 3.383 0.439 1.00 91.62 96 GLN A C 1
ATOM 791 O O . GLN A 1 96 ? 2.744 3.180 1.604 1.00 91.62 96 GLN A O 1
ATOM 796 N N . ASN A 1 97 ? 2.308 4.033 -0.428 1.00 88.62 97 ASN A N 1
ATOM 797 C CA . ASN A 1 97 ? 0.989 4.555 -0.072 1.00 88.62 97 ASN A CA 1
ATOM 798 C C . ASN A 1 97 ? 0.019 3.435 0.321 1.00 88.62 97 ASN A C 1
ATOM 800 O O . ASN A 1 97 ? -0.708 3.585 1.299 1.00 88.62 97 ASN A O 1
ATOM 804 N N . ILE A 1 98 ? 0.048 2.297 -0.384 1.00 89.69 98 ILE A N 1
ATOM 805 C CA . ILE A 1 98 ? -0.761 1.120 -0.034 1.00 89.69 98 ILE A CA 1
ATOM 806 C C . ILE A 1 98 ? -0.348 0.571 1.335 1.00 89.69 98 ILE A C 1
ATOM 808 O O . ILE A 1 98 ? -1.213 0.331 2.171 1.00 89.69 98 ILE A O 1
ATOM 812 N N . SER A 1 99 ? 0.955 0.414 1.589 1.00 85.50 99 SER A N 1
ATOM 813 C CA . SER A 1 99 ? 1.463 -0.070 2.881 1.00 85.50 99 SER A CA 1
ATOM 814 C C . SER A 1 99 ? 1.037 0.838 4.040 1.00 85.50 99 SER A C 1
ATOM 816 O O . SER A 1 99 ? 0.582 0.361 5.079 1.00 85.50 99 SER A O 1
ATOM 818 N N . ASN A 1 100 ? 1.129 2.156 3.850 1.00 80.94 100 ASN A N 1
ATOM 819 C CA . ASN A 1 100 ? 0.688 3.130 4.843 1.00 80.94 100 ASN A CA 1
ATOM 820 C C . ASN A 1 100 ? -0.829 3.064 5.058 1.00 80.94 100 ASN A C 1
ATOM 822 O O . ASN A 1 100 ? -1.274 3.028 6.199 1.00 80.94 100 ASN A O 1
ATOM 826 N N . LEU A 1 101 ? -1.616 2.971 3.982 1.00 78.31 101 LEU A N 1
ATOM 827 C CA . LEU A 1 101 ? -3.070 2.855 4.071 1.00 78.31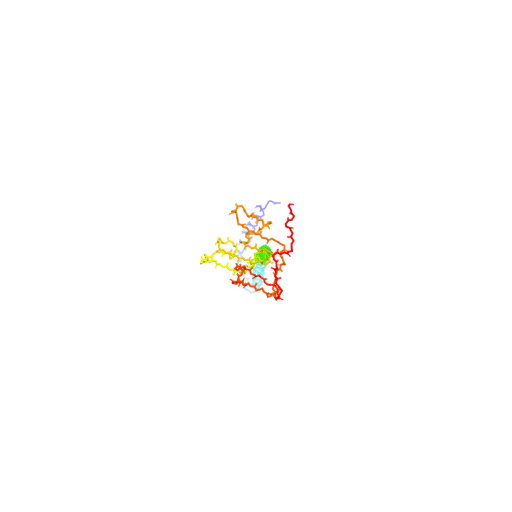 101 LEU A CA 1
ATOM 828 C C . LEU A 1 101 ? -3.493 1.574 4.801 1.00 78.31 101 LEU A C 1
ATOM 830 O O . LEU A 1 101 ? -4.391 1.624 5.631 1.00 78.31 101 LEU A O 1
ATOM 834 N N . GLN A 1 102 ? -2.816 0.449 4.558 1.00 77.69 102 GLN A N 1
ATOM 835 C CA . GLN A 1 102 ? -3.050 -0.807 5.279 1.00 77.69 102 GLN A CA 1
ATOM 836 C C . GLN A 1 102 ? -2.768 -0.686 6.781 1.00 77.69 102 GLN A C 1
ATOM 838 O O . GLN A 1 102 ? -3.484 -1.286 7.571 1.00 77.69 102 GLN A O 1
ATOM 843 N N . LYS A 1 103 ? -1.770 0.111 7.183 1.00 69.44 103 LYS A N 1
ATOM 844 C CA . LYS A 1 103 ? -1.515 0.423 8.600 1.00 69.44 103 LYS A CA 1
ATOM 845 C C . LYS A 1 103 ? -2.567 1.362 9.195 1.00 69.44 103 LYS A C 1
ATOM 847 O O . LYS A 1 103 ? -2.851 1.270 10.380 1.00 69.44 103 LYS A O 1
ATOM 852 N N . THR A 1 104 ? -3.128 2.268 8.392 1.00 58.16 104 THR A N 1
ATOM 853 C CA . THR A 1 104 ? -4.175 3.210 8.822 1.00 58.16 104 THR A CA 1
ATOM 854 C C . THR A 1 104 ? -5.557 2.565 8.901 1.00 58.16 104 THR A C 1
ATOM 856 O O . THR A 1 104 ? -6.359 2.970 9.735 1.00 58.16 104 THR A O 1
ATOM 859 N N . VAL A 1 105 ? -5.829 1.514 8.119 1.00 63.09 105 VAL A N 1
ATOM 860 C CA . VAL A 1 105 ? -6.933 0.576 8.392 1.00 63.09 105 VAL A CA 1
ATOM 861 C C . VAL A 1 105 ? -6.503 -0.350 9.537 1.00 63.09 105 VAL A C 1
ATOM 863 O O . VAL A 1 105 ? -6.490 -1.572 9.403 1.00 63.09 105 VAL A O 1
ATOM 866 N N . ALA A 1 106 ? -6.083 0.250 10.654 1.00 61.38 106 ALA A N 1
ATOM 867 C CA . ALA A 1 106 ? -5.903 -0.451 11.909 1.00 61.38 106 ALA A CA 1
ATOM 868 C C . ALA A 1 106 ? -7.220 -1.177 12.191 1.00 61.38 106 ALA A C 1
ATOM 870 O O . ALA A 1 106 ? -8.299 -0.579 12.173 1.00 61.38 106 ALA A O 1
ATOM 871 N N . ALA A 1 107 ? -7.137 -2.497 12.303 1.00 70.56 107 ALA A N 1
ATOM 872 C CA . ALA A 1 107 ? -8.291 -3.318 12.592 1.00 70.56 107 ALA A CA 1
ATOM 873 C C . ALA A 1 107 ? -8.761 -2.966 14.004 1.00 70.56 107 ALA A C 1
ATOM 875 O O . ALA A 1 107 ? -8.119 -3.375 14.963 1.00 70.56 107 ALA A O 1
ATOM 876 N N . LEU A 1 108 ? -9.856 -2.211 14.105 1.00 83.38 108 LEU A N 1
ATOM 877 C CA . LEU A 1 108 ? -10.503 -1.927 15.383 1.00 83.38 108 LEU A CA 1
ATOM 878 C C . LEU A 1 108 ? -10.854 -3.260 16.047 1.00 83.38 108 LEU A C 1
ATOM 880 O O . LEU A 1 108 ? -11.546 -4.106 15.458 1.00 83.38 108 LEU A O 1
ATOM 884 N N . LEU A 1 109 ? -10.334 -3.477 17.250 1.00 90.81 109 LEU A N 1
ATOM 885 C CA . LEU A 1 109 ? -10.509 -4.721 17.983 1.00 90.81 109 LEU A CA 1
ATOM 886 C C . LEU A 1 109 ? -11.684 -4.564 18.932 1.00 90.81 109 LEU A C 1
ATOM 888 O O . LEU A 1 109 ? -11.595 -3.916 19.965 1.00 90.81 109 LEU A O 1
ATOM 892 N N . HIS A 1 110 ? -12.790 -5.224 18.604 1.00 93.44 110 HIS A N 1
ATOM 893 C CA . HIS A 1 110 ? -13.961 -5.258 19.467 1.00 93.44 110 HIS A CA 1
ATOM 894 C C . HIS A 1 110 ? -14.065 -6.614 20.162 1.00 93.44 110 HIS A C 1
ATOM 896 O O . HIS A 1 110 ? -14.230 -7.648 19.509 1.00 93.44 110 HIS A O 1
ATOM 902 N N . ILE A 1 111 ? -14.042 -6.609 21.493 1.00 94.62 111 ILE A N 1
ATOM 903 C CA . ILE A 1 111 ? -14.227 -7.809 22.316 1.00 94.62 111 ILE A CA 1
ATOM 904 C C . ILE A 1 111 ? -15.503 -7.642 23.128 1.00 94.62 111 ILE A C 1
ATOM 906 O O . ILE A 1 111 ? -15.721 -6.608 23.759 1.00 94.62 111 ILE A O 1
ATOM 910 N N . GLY A 1 112 ? -16.377 -8.647 23.119 1.00 95.00 112 GLY A N 1
ATOM 911 C CA . GLY A 1 112 ? -17.656 -8.498 23.790 1.00 95.00 112 GLY A CA 1
ATOM 912 C C . GLY A 1 112 ? -18.637 -9.641 23.609 1.00 95.00 112 GLY A C 1
ATOM 913 O O . GLY A 1 112 ? -18.269 -10.772 23.297 1.00 95.00 112 GLY A O 1
ATOM 914 N N . LEU A 1 113 ? -19.910 -9.321 23.827 1.00 94.81 113 LEU A N 1
ATOM 915 C CA . LEU A 1 113 ? -21.009 -10.276 23.895 1.00 94.81 113 LEU A CA 1
ATOM 916 C C . LEU A 1 113 ? -22.172 -9.841 23.008 1.00 94.81 113 LEU A C 1
ATOM 918 O O . LEU A 1 113 ? -22.442 -8.655 22.821 1.00 94.81 113 LEU A O 1
ATOM 922 N N . ALA A 1 114 ? -22.908 -10.822 22.500 1.00 94.06 114 ALA A N 1
ATOM 923 C CA . ALA A 1 114 ? -24.133 -10.616 21.745 1.00 94.06 114 ALA A CA 1
ATOM 924 C C . ALA A 1 114 ? -25.285 -11.366 22.416 1.00 94.06 114 ALA A C 1
ATOM 926 O O . ALA A 1 114 ? -25.147 -12.524 22.798 1.00 94.06 114 ALA A O 1
ATOM 927 N N . THR A 1 115 ? -26.439 -10.713 22.545 1.00 91.25 115 THR A N 1
ATOM 928 C CA . THR A 1 115 ? -27.650 -11.329 23.122 1.00 91.25 115 THR A CA 1
ATOM 929 C C . THR A 1 115 ? -28.362 -12.265 22.147 1.00 91.25 115 THR A C 1
ATOM 931 O O . THR A 1 115 ? -29.193 -13.074 22.555 1.00 91.25 115 THR A O 1
ATOM 934 N N . LYS A 1 116 ? -28.060 -12.141 20.851 1.00 90.25 116 LYS A N 1
ATOM 935 C CA . LYS A 1 116 ? -28.605 -12.932 19.743 1.00 90.25 116 LYS A CA 1
ATOM 936 C C . LYS A 1 116 ? -27.528 -13.088 18.672 1.00 90.25 116 LYS A C 1
ATOM 938 O O . LYS A 1 116 ? -26.540 -12.356 18.673 1.00 90.25 116 LYS A O 1
ATOM 943 N N . GLN A 1 117 ? -27.743 -14.005 17.732 1.00 92.44 117 GLN A N 1
ATOM 944 C CA . GLN A 1 117 ? -26.890 -14.119 16.551 1.00 92.44 117 GLN A CA 1
ATOM 945 C C . GLN A 1 117 ? -26.816 -12.775 15.811 1.00 92.44 117 GLN A C 1
ATOM 947 O O . GLN A 1 117 ? -27.835 -12.115 15.597 1.00 92.44 117 GLN A O 1
ATOM 952 N N . MET A 1 118 ? -25.604 -12.388 15.417 1.00 89.19 118 MET A N 1
ATOM 953 C CA . MET A 1 118 ? -25.339 -11.160 14.672 1.00 89.19 118 MET A CA 1
ATOM 954 C C . MET A 1 118 ? -24.752 -11.469 13.286 1.00 89.19 118 MET A C 1
ATOM 956 O O . MET A 1 118 ? -24.141 -12.526 13.105 1.00 89.19 118 MET A O 1
ATOM 960 N N . PRO A 1 119 ? -24.914 -10.573 12.297 1.00 87.88 119 PRO A N 1
ATOM 961 C CA . PRO A 1 119 ? -24.274 -10.735 10.996 1.00 87.88 119 PRO A CA 1
ATOM 962 C C . PRO A 1 119 ? -22.744 -10.664 11.090 1.00 87.88 119 PRO A C 1
ATOM 964 O O . PRO A 1 119 ? -22.213 -9.831 11.818 1.00 87.88 119 PRO A O 1
ATOM 967 N N . LEU A 1 120 ? -22.038 -11.469 10.289 1.00 85.88 120 LEU A N 1
ATOM 968 C CA . LEU A 1 120 ? -20.564 -11.532 10.292 1.00 85.88 120 LEU A CA 1
ATOM 969 C C . LEU A 1 120 ? -19.878 -10.286 9.709 1.00 85.88 120 LEU A C 1
ATOM 971 O O . LEU A 1 120 ? -18.696 -10.073 9.940 1.00 85.88 120 LEU A O 1
ATOM 975 N N . TYR A 1 121 ? -20.603 -9.462 8.949 1.00 83.31 121 TYR A N 1
ATOM 976 C CA . TYR A 1 121 ? -20.052 -8.270 8.294 1.00 83.31 121 TYR A CA 1
ATOM 977 C C . TYR A 1 121 ? -20.093 -7.006 9.175 1.00 83.31 121 TYR A C 1
ATOM 979 O O . TYR A 1 121 ? -19.804 -5.912 8.695 1.00 83.31 121 TYR A O 1
ATOM 987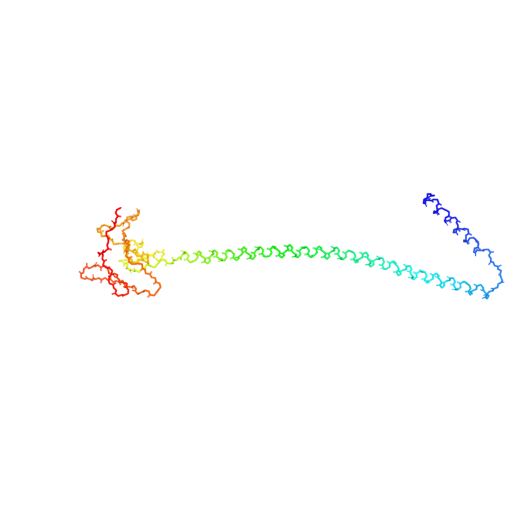 N N . LYS A 1 122 ? -20.497 -7.126 10.447 1.00 85.00 122 LYS A N 1
ATOM 988 C CA . LYS A 1 122 ? -20.511 -6.028 11.425 1.00 85.00 122 LYS A CA 1
ATOM 989 C C . LYS A 1 122 ? -19.710 -6.429 12.662 1.00 85.00 122 LYS A C 1
ATOM 991 O O . LYS A 1 122 ? -19.773 -7.580 13.071 1.00 85.00 122 LYS A O 1
ATOM 996 N N . CYS A 1 123 ? -19.017 -5.479 13.286 1.00 88.88 123 CYS A N 1
ATOM 997 C CA . CYS A 1 123 ? -18.300 -5.716 14.541 1.00 88.88 123 CYS A CA 1
ATOM 998 C C . CYS A 1 123 ? -19.260 -5.816 15.738 1.00 88.88 123 CYS A C 1
ATOM 1000 O O . CYS A 1 123 ? -20.311 -5.156 15.776 1.00 88.88 123 CYS A O 1
ATOM 1002 N N . VAL A 1 124 ? -18.889 -6.625 16.737 1.00 92.94 124 VAL A N 1
ATOM 1003 C CA . VAL A 1 124 ? -19.572 -6.655 18.039 1.00 92.94 124 VAL A CA 1
ATOM 1004 C C . VAL A 1 124 ? -19.482 -5.262 18.676 1.00 92.94 124 VAL A C 1
ATOM 1006 O O . VAL A 1 124 ? -18.484 -4.571 18.532 1.00 92.94 124 VAL A O 1
ATOM 1009 N N . GLY A 1 125 ? -20.556 -4.781 19.301 1.00 92.56 125 GLY A N 1
ATOM 1010 C CA . GLY A 1 125 ? -20.660 -3.406 19.806 1.00 92.56 125 GLY A CA 1
ATOM 1011 C C . GLY A 1 125 ? -21.300 -2.414 18.830 1.00 92.56 125 GLY A C 1
ATOM 1012 O O . GLY A 1 125 ? -21.936 -1.460 19.275 1.00 92.56 125 GLY A O 1
ATOM 1013 N N . ARG A 1 126 ? -21.247 -2.649 17.513 1.00 89.81 126 ARG A N 1
ATOM 1014 C CA . ARG A 1 126 ? -21.923 -1.793 16.512 1.00 89.81 126 ARG A CA 1
ATOM 1015 C C . ARG A 1 126 ? -23.310 -2.302 16.116 1.00 89.81 126 ARG A C 1
ATOM 1017 O O . ARG A 1 126 ? -24.096 -1.558 15.531 1.00 89.81 126 ARG A O 1
ATOM 1024 N N . TYR A 1 127 ? -23.622 -3.561 16.420 1.00 91.25 127 TYR A N 1
ATOM 1025 C CA . TYR A 1 127 ? -24.920 -4.170 16.131 1.00 91.25 127 TYR A CA 1
ATOM 1026 C C . TYR A 1 127 ? -25.868 -4.099 17.338 1.00 91.25 127 TYR A C 1
ATOM 1028 O O . TYR A 1 127 ? -25.448 -4.245 18.489 1.00 91.25 127 TYR A O 1
ATOM 1036 N N . GLU A 1 128 ? -27.158 -3.873 17.103 1.00 89.94 128 GLU A N 1
ATOM 1037 C CA . GLU A 1 128 ? -28.162 -3.825 18.171 1.00 89.94 128 GLU A CA 1
ATOM 1038 C C . GLU A 1 128 ? -28.185 -5.127 18.992 1.00 89.94 128 GLU A C 1
ATOM 1040 O O . GLU A 1 128 ? -28.035 -6.220 18.450 1.00 89.94 128 GLU A O 1
ATOM 1045 N N . GLY A 1 129 ? -28.301 -5.013 20.319 1.00 91.31 129 GLY A N 1
ATOM 1046 C CA . GLY A 1 129 ? -28.259 -6.172 21.219 1.00 91.31 129 GLY A CA 1
ATOM 1047 C C . GLY A 1 129 ? -26.872 -6.799 21.416 1.00 91.31 129 GLY A C 1
ATOM 1048 O O . GLY A 1 129 ? -26.780 -7.910 21.940 1.00 91.31 129 GLY A O 1
ATOM 1049 N N . THR A 1 130 ? -25.803 -6.116 21.007 1.00 94.88 130 THR A N 1
ATOM 1050 C CA . THR A 1 130 ? -24.413 -6.487 21.319 1.00 94.88 130 THR A CA 1
ATOM 1051 C C . THR A 1 130 ? -23.785 -5.498 22.291 1.00 94.88 130 THR A C 1
ATOM 1053 O O . THR A 1 130 ? -24.299 -4.397 22.458 1.00 94.88 130 THR A O 1
ATOM 1056 N N . PHE A 1 131 ? -22.677 -5.869 22.913 1.00 95.12 131 PHE A N 1
ATOM 1057 C CA . PHE A 1 131 ? -21.927 -5.047 23.856 1.00 95.12 131 PHE A CA 1
ATOM 1058 C C . PHE A 1 131 ? -20.454 -5.319 23.624 1.00 95.12 131 PHE A C 1
ATOM 1060 O O . PHE A 1 131 ? -20.097 -6.481 23.450 1.00 95.12 131 PHE A O 1
ATOM 1067 N N . ALA A 1 132 ? -19.619 -4.285 23.584 1.00 96.06 132 ALA A N 1
ATOM 1068 C CA . ALA A 1 132 ? -18.193 -4.477 23.330 1.00 96.06 132 ALA A CA 1
ATOM 1069 C C . ALA A 1 132 ? -17.317 -3.481 24.077 1.00 96.06 132 ALA A C 1
ATOM 1071 O O . ALA A 1 132 ? -17.805 -2.450 24.540 1.00 96.06 132 ALA A O 1
ATOM 1072 N N . TYR A 1 133 ? -16.045 -3.834 24.166 1.00 96.19 133 TYR A N 1
ATOM 1073 C CA . TYR A 1 133 ? -14.917 -2.990 24.503 1.00 96.19 133 TYR A CA 1
ATOM 1074 C C . TYR A 1 133 ? -14.024 -2.916 23.261 1.00 96.19 133 TYR A C 1
ATOM 1076 O O . TYR A 1 133 ? -13.618 -3.957 22.737 1.00 96.19 133 TYR A O 1
ATOM 1084 N N . GLU A 1 134 ? -13.840 -1.703 22.751 1.00 95.19 134 GLU A N 1
ATOM 1085 C CA . GLU A 1 134 ? -12.975 -1.370 21.618 1.00 95.19 134 GLU A CA 1
ATOM 1086 C C . GLU A 1 134 ? -11.574 -0.970 22.103 1.00 95.19 134 GLU A C 1
ATOM 1088 O O . GLU A 1 134 ? -11.421 -0.482 23.228 1.00 95.19 134 GLU A O 1
ATOM 1093 N N . ASP A 1 135 ? -10.562 -1.202 21.269 1.00 93.56 135 ASP A N 1
ATOM 1094 C CA . ASP A 1 135 ? -9.148 -0.912 21.540 1.00 93.56 135 ASP A CA 1
ATOM 1095 C C . ASP A 1 135 ? -8.878 0.554 21.883 1.00 93.56 135 ASP A C 1
ATOM 1097 O O . ASP A 1 135 ? -7.978 0.838 22.670 1.00 93.56 135 ASP A O 1
ATOM 1101 N N . ASP A 1 136 ? -9.718 1.468 21.400 1.00 93.06 136 ASP A N 1
ATOM 1102 C CA . ASP A 1 136 ? -9.662 2.905 21.688 1.00 93.06 136 ASP A CA 1
ATOM 1103 C C . ASP A 1 136 ? -10.212 3.309 23.074 1.00 93.06 136 ASP A C 1
ATOM 1105 O O . ASP A 1 136 ? -10.317 4.497 23.385 1.00 93.06 136 ASP A O 1
ATOM 1109 N N . GLY A 1 137 ? -10.604 2.353 23.923 1.00 93.94 137 GLY A N 1
ATOM 1110 C CA . GLY A 1 137 ? -11.188 2.683 25.224 1.00 93.94 137 GLY A CA 1
ATOM 1111 C C . GLY A 1 137 ? -12.704 2.895 25.203 1.00 93.94 137 GLY A C 1
ATOM 1112 O O . GLY A 1 137 ? -13.277 3.323 26.213 1.00 93.94 137 GLY A O 1
ATOM 1113 N N . THR A 1 138 ? -13.386 2.611 24.091 1.00 94.19 138 THR A N 1
ATOM 1114 C CA . THR A 1 138 ? -14.837 2.784 23.985 1.00 94.19 138 THR A CA 1
ATOM 1115 C C . THR A 1 138 ? -15.597 1.530 24.417 1.00 94.19 138 THR A C 1
ATOM 1117 O O . THR A 1 138 ? -15.424 0.429 23.891 1.00 94.19 138 THR A O 1
ATOM 1120 N N . PHE A 1 139 ? -16.523 1.692 25.362 1.00 95.06 139 PHE A N 1
ATOM 1121 C CA . PHE A 1 139 ? -17.534 0.687 25.686 1.00 95.06 139 PHE A CA 1
ATOM 1122 C C . PHE A 1 139 ? -18.813 0.946 24.892 1.00 95.06 139 PHE A C 1
ATOM 1124 O O . PHE A 1 139 ? -19.439 1.995 25.021 1.00 95.06 139 PHE A O 1
ATOM 1131 N N . TRP A 1 140 ? -19.264 -0.046 24.129 1.00 95.38 140 TRP A N 1
ATOM 1132 C CA . TRP A 1 140 ? -20.446 0.046 23.272 1.00 95.38 140 TRP A CA 1
ATOM 1133 C C . TRP A 1 140 ? -21.657 -0.686 23.837 1.00 95.38 140 TRP A C 1
ATOM 1135 O O . TRP A 1 140 ? -21.532 -1.799 24.345 1.00 95.38 140 TRP A O 1
ATOM 1145 N N . GLY A 1 141 ? -22.850 -0.120 23.637 1.00 93.62 141 GLY A N 1
ATOM 1146 C CA . GLY A 1 141 ? -24.129 -0.758 23.974 1.00 93.62 141 GLY A CA 1
ATOM 1147 C C . GLY A 1 141 ? -24.557 -0.586 25.433 1.00 93.62 141 GLY A C 1
ATOM 1148 O O . GLY A 1 141 ? -25.669 -0.969 25.785 1.00 93.62 141 GLY A O 1
ATOM 1149 N N . HIS A 1 142 ? -23.719 0.025 26.271 1.00 91.44 142 HIS A N 1
ATOM 1150 C CA . HIS A 1 142 ? -23.977 0.229 27.698 1.00 91.44 142 HIS A CA 1
ATOM 1151 C C . HIS A 1 142 ? -24.797 1.497 27.942 1.00 91.44 142 HIS A C 1
ATOM 1153 O O . HIS A 1 142 ? -24.247 2.589 28.059 1.00 91.44 142 HIS A O 1
ATOM 1159 N N . ALA A 1 143 ? -26.119 1.346 28.028 1.00 89.94 143 ALA A N 1
ATOM 1160 C CA . ALA A 1 143 ? -27.025 2.432 28.397 1.00 89.94 143 ALA A CA 1
ATOM 1161 C C . ALA A 1 143 ? -26.977 2.682 29.915 1.00 89.94 143 ALA A C 1
ATOM 1163 O O . ALA A 1 143 ? -27.717 2.066 30.682 1.00 89.94 143 ALA A O 1
ATOM 1164 N N . VAL A 1 144 ? -26.084 3.572 30.346 1.00 87.94 144 VAL A N 1
ATOM 1165 C CA . VAL A 1 144 ? -25.957 4.028 31.742 1.00 87.94 144 VAL A CA 1
ATOM 1166 C C . VAL A 1 144 ? -26.134 5.544 31.826 1.00 87.94 144 VAL A C 1
ATOM 1168 O O . VAL A 1 144 ? -26.049 6.245 30.816 1.00 87.94 144 VAL A O 1
ATOM 1171 N N . GLU A 1 145 ? -26.384 6.070 33.024 1.00 87.75 145 GLU A N 1
ATOM 1172 C CA . GLU A 1 145 ? -26.468 7.518 33.234 1.00 87.75 145 GLU A CA 1
ATOM 1173 C C . GLU A 1 145 ? -25.168 8.209 32.786 1.00 87.75 145 GLU A C 1
ATOM 1175 O O . GLU A 1 145 ? -24.070 7.797 33.157 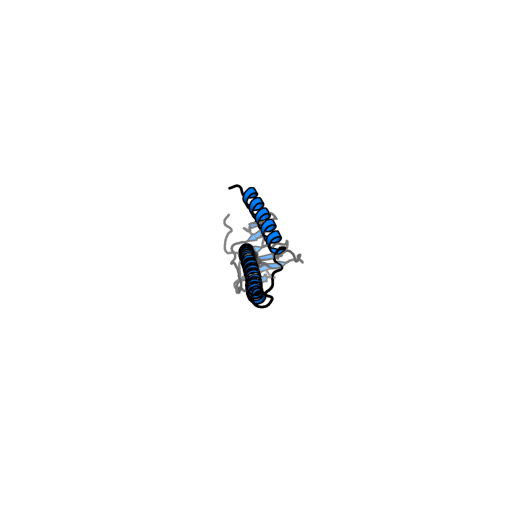1.00 87.75 145 GLU A O 1
ATOM 1180 N N . GLY A 1 146 ? -25.298 9.243 31.950 1.00 85.38 146 GLY A N 1
ATOM 1181 C CA . GLY A 1 146 ? -24.162 9.996 31.414 1.00 85.38 146 GLY A CA 1
ATOM 1182 C C . GLY A 1 146 ? -23.480 9.390 30.180 1.00 85.38 146 GLY A C 1
ATOM 1183 O O . GLY A 1 146 ? -22.482 9.951 29.737 1.00 85.38 146 GLY A O 1
ATOM 1184 N N . CYS A 1 147 ? -23.988 8.292 29.603 1.00 90.38 147 CYS A N 1
ATOM 1185 C CA . CYS A 1 147 ? -23.454 7.773 28.339 1.00 90.38 147 CYS A CA 1
ATOM 1186 C C . CYS A 1 147 ? -23.805 8.670 27.137 1.00 90.38 147 CYS A C 1
ATOM 1188 O O . CYS A 1 147 ? -24.855 9.319 27.087 1.00 90.38 147 CYS A O 1
ATOM 1190 N N . SER A 1 148 ? -22.911 8.686 26.150 1.00 93.81 148 SER A N 1
ATOM 1191 C CA . SER A 1 148 ? -23.115 9.387 24.882 1.00 93.81 148 SER A CA 1
ATOM 1192 C C . SER A 1 148 ? -23.864 8.499 23.892 1.00 93.81 148 SER A C 1
ATOM 1194 O O . SER A 1 148 ? -23.914 7.280 24.053 1.00 93.81 148 SER A O 1
ATOM 1196 N N . HIS A 1 149 ? -24.466 9.105 22.869 1.00 95.00 149 HIS A N 1
ATOM 1197 C CA . HIS A 1 149 ? -25.260 8.392 21.872 1.00 95.00 149 HIS A CA 1
ATOM 1198 C C . HIS A 1 149 ? -24.832 8.800 20.465 1.00 95.00 149 HIS A C 1
ATOM 1200 O O . HIS A 1 149 ? -24.619 9.979 20.196 1.00 95.00 149 HIS A O 1
ATOM 1206 N N . LEU A 1 150 ? -24.711 7.822 19.569 1.00 91.62 150 LEU A N 1
ATOM 1207 C CA . LEU A 1 150 ? -24.588 8.092 18.136 1.00 91.62 150 LEU A CA 1
ATOM 1208 C C . LEU A 1 150 ? -25.921 8.611 17.568 1.00 91.62 150 LEU A C 1
ATOM 1210 O O . LEU A 1 150 ? -26.973 8.422 18.178 1.00 91.62 150 LEU A O 1
ATOM 1214 N N . ASP A 1 151 ? -25.902 9.123 16.336 1.00 91.94 151 ASP A N 1
ATOM 1215 C CA . ASP A 1 151 ? -27.104 9.572 15.610 1.00 91.94 151 ASP A CA 1
ATOM 1216 C C . ASP A 1 151 ? -28.190 8.490 15.478 1.00 91.94 151 ASP A C 1
ATOM 1218 O O . ASP A 1 151 ? -29.378 8.786 15.390 1.00 91.94 151 ASP A O 1
ATOM 1222 N N . ASN A 1 152 ? -27.797 7.212 15.487 1.00 89.00 152 ASN A N 1
ATOM 1223 C CA . ASN A 1 152 ? -28.723 6.078 15.462 1.00 89.00 152 ASN A CA 1
ATOM 1224 C C . ASN A 1 152 ? -29.231 5.663 16.860 1.00 89.00 152 ASN A C 1
ATOM 1226 O O . ASN A 1 152 ? -29.822 4.593 16.997 1.00 89.00 152 ASN A O 1
ATOM 1230 N N . GLY A 1 153 ? -28.962 6.461 17.897 1.00 92.38 153 GLY A N 1
ATOM 1231 C CA . GLY A 1 153 ? -29.355 6.203 19.283 1.00 92.38 153 GLY A CA 1
ATOM 1232 C C . GLY A 1 153 ? -28.513 5.146 20.001 1.00 92.38 153 GLY A C 1
ATOM 1233 O O . GLY A 1 153 ? -28.864 4.735 21.103 1.00 92.38 153 GLY A O 1
ATOM 1234 N N . ARG A 1 154 ? -27.412 4.668 19.410 1.00 93.12 154 ARG A N 1
ATOM 1235 C CA . ARG A 1 154 ? -26.553 3.657 20.035 1.00 93.12 154 ARG A CA 1
ATOM 1236 C C . ARG A 1 154 ? -25.766 4.260 21.210 1.00 93.12 154 ARG A C 1
ATOM 1238 O O . ARG A 1 154 ? -24.971 5.166 20.953 1.00 93.12 154 ARG A O 1
ATOM 1245 N N . PRO A 1 155 ? -25.900 3.736 22.444 1.00 94.62 155 PRO A N 1
ATOM 1246 C CA . PRO A 1 155 ? -25.150 4.240 23.588 1.00 94.62 155 PRO A CA 1
ATOM 1247 C C . PRO A 1 155 ? -23.686 3.790 23.547 1.00 94.62 155 PRO A C 1
ATOM 1249 O O . PRO A 1 155 ? -23.381 2.654 23.152 1.00 94.62 155 PRO A O 1
ATOM 1252 N N . TYR A 1 156 ? -22.795 4.669 23.993 1.00 94.38 156 TYR A N 1
ATOM 1253 C CA . TYR A 1 156 ? -21.378 4.389 24.179 1.00 94.38 156 TYR A CA 1
ATOM 1254 C C . TYR A 1 156 ? -20.777 5.212 25.329 1.00 94.38 156 TYR A C 1
ATOM 1256 O O . TYR A 1 156 ? -21.300 6.259 25.721 1.00 94.38 156 TYR A O 1
ATOM 1264 N N . ILE A 1 157 ? -19.674 4.715 25.885 1.00 93.25 157 ILE A N 1
ATOM 1265 C CA . ILE A 1 157 ? -18.915 5.345 26.969 1.00 93.25 157 ILE A CA 1
ATOM 1266 C C . ILE A 1 157 ? -17.453 5.375 26.534 1.00 93.25 157 ILE A C 1
ATOM 1268 O O . ILE A 1 157 ? -16.903 4.326 26.214 1.00 93.25 157 ILE A O 1
ATOM 1272 N N . THR A 1 158 ? -16.829 6.546 26.531 1.00 92.06 158 THR A N 1
ATOM 1273 C CA . THR A 1 158 ? -15.401 6.716 26.218 1.00 92.06 158 THR A CA 1
ATOM 1274 C C . THR A 1 158 ? -14.580 6.905 27.493 1.00 92.06 158 THR A C 1
ATOM 1276 O O . THR A 1 158 ? -15.124 6.972 28.599 1.00 92.06 158 THR A O 1
ATOM 1279 N N . GLY A 1 159 ? -13.255 6.985 27.352 1.00 90.31 159 GLY A N 1
ATOM 1280 C CA . GLY A 1 159 ? -12.349 7.280 28.464 1.00 90.31 159 GLY A CA 1
ATOM 1281 C C . GLY A 1 159 ? -12.001 6.070 29.330 1.00 90.31 159 GLY A C 1
ATOM 1282 O O . GLY A 1 159 ? -11.446 6.238 30.416 1.00 90.31 159 GLY A O 1
ATOM 1283 N N . LYS A 1 160 ? -12.311 4.847 28.877 1.00 92.00 160 LYS A N 1
ATOM 1284 C CA . LYS A 1 160 ? -11.704 3.642 29.454 1.00 92.00 160 LYS A CA 1
ATOM 1285 C C . LYS A 1 160 ? -10.272 3.501 28.928 1.00 92.00 160 LYS A C 1
ATOM 1287 O O . LYS A 1 160 ? -9.940 4.123 27.923 1.00 92.00 160 LYS A O 1
ATOM 1292 N N . PRO A 1 161 ? -9.409 2.725 29.605 1.00 95.00 161 PRO A N 1
ATOM 1293 C CA . PRO A 1 161 ? -8.061 2.484 29.109 1.00 95.00 161 PRO A CA 1
ATOM 1294 C C . PRO A 1 161 ? -8.094 1.947 27.675 1.00 95.00 161 PRO A C 1
ATOM 1296 O O . PRO A 1 161 ? -8.897 1.069 27.377 1.00 95.00 161 PRO A O 1
ATOM 1299 N N . GLU A 1 162 ? -7.228 2.447 26.806 1.00 94.88 162 GLU A N 1
ATOM 1300 C CA . GLU A 1 162 ? -6.974 1.841 25.494 1.00 94.88 162 GLU A CA 1
ATOM 1301 C C . GLU A 1 162 ? -6.250 0.500 25.678 1.00 94.88 162 GLU A C 1
ATOM 1303 O O . GLU A 1 162 ? -5.668 0.265 26.744 1.00 94.88 162 GLU A O 1
ATOM 1308 N N . PHE A 1 163 ? -6.263 -0.387 24.684 1.00 93.94 163 PHE A N 1
ATOM 1309 C CA . PHE A 1 163 ? -5.453 -1.608 24.699 1.00 93.94 163 PHE A CA 1
ATOM 1310 C C . PHE A 1 163 ? -4.829 -1.922 23.346 1.00 93.94 163 PHE A C 1
ATOM 1312 O O . PHE A 1 163 ? -5.374 -1.592 22.300 1.00 93.94 163 PHE A O 1
ATOM 1319 N N . GLU A 1 164 ? -3.681 -2.587 23.384 1.00 92.94 164 GLU A N 1
ATOM 1320 C CA . GLU A 1 164 ? -2.871 -2.861 22.200 1.00 92.94 164 GLU A CA 1
ATOM 1321 C C . GLU A 1 164 ? -2.300 -4.286 22.205 1.00 92.94 164 GLU A C 1
ATOM 1323 O O . GLU A 1 164 ? -2.676 -5.146 23.008 1.00 92.94 164 GLU A O 1
ATOM 1328 N N . GLU A 1 165 ? -1.401 -4.562 21.261 1.00 91.56 165 GLU A N 1
ATOM 1329 C CA . GLU A 1 165 ? -0.724 -5.850 21.155 1.00 91.56 165 GLU A CA 1
ATOM 1330 C C . GLU A 1 165 ? -0.023 -6.225 22.475 1.00 91.56 165 GLU A C 1
ATOM 1332 O O . GLU A 1 165 ? 0.813 -5.491 22.994 1.00 91.56 165 GLU A O 1
ATOM 1337 N N . GLY A 1 166 ? -0.356 -7.403 23.010 1.00 94.50 166 GLY A N 1
ATOM 1338 C CA . GLY A 1 166 ? 0.199 -7.922 24.264 1.00 94.50 166 GLY A CA 1
ATOM 1339 C C . GLY A 1 166 ? -0.695 -7.733 25.492 1.00 94.50 166 GLY A C 1
ATOM 1340 O O . GLY A 1 166 ? -0.460 -8.398 26.502 1.00 94.50 166 GLY A O 1
ATOM 1341 N N . ASP A 1 167 ? -1.745 -6.912 25.409 1.00 96.75 167 ASP A N 1
ATOM 1342 C CA . ASP A 1 167 ? -2.730 -6.783 26.484 1.00 96.75 167 ASP A CA 1
ATOM 1343 C C . ASP A 1 167 ? -3.675 -7.998 26.555 1.00 96.75 167 ASP A C 1
ATOM 1345 O O . ASP A 1 167 ? -4.124 -8.547 25.546 1.00 96.75 167 ASP A O 1
ATOM 1349 N N . ILE A 1 168 ? -4.027 -8.411 27.777 1.00 96.31 168 ILE A N 1
ATOM 1350 C CA . ILE A 1 168 ? -4.997 -9.483 28.037 1.00 96.31 168 ILE A CA 1
ATOM 1351 C C . ILE A 1 168 ? -6.341 -8.855 28.390 1.00 96.31 168 ILE A C 1
ATOM 1353 O O . ILE A 1 168 ? -6.519 -8.329 29.495 1.00 96.31 168 ILE A O 1
ATOM 1357 N N . ILE A 1 169 ? -7.299 -8.955 27.470 1.00 96.69 169 ILE A N 1
ATOM 1358 C CA . ILE A 1 169 ? -8.652 -8.424 27.653 1.00 96.69 169 ILE A CA 1
ATOM 1359 C C . ILE A 1 169 ? -9.626 -9.542 28.014 1.00 96.69 169 ILE A C 1
ATOM 1361 O O . ILE A 1 169 ? -9.789 -10.515 27.278 1.00 96.69 169 ILE A O 1
ATOM 1365 N N . GLY A 1 170 ? -10.289 -9.394 29.159 1.00 95.69 170 GLY A N 1
ATOM 1366 C CA . GLY A 1 170 ? -11.372 -10.273 29.584 1.00 95.69 170 GLY A CA 1
ATOM 1367 C C . GLY A 1 170 ? -12.735 -9.630 29.354 1.00 95.69 170 GLY A C 1
ATOM 1368 O O . GLY A 1 170 ? -12.916 -8.436 29.585 1.00 95.69 170 GLY A O 1
ATOM 1369 N N . CYS A 1 171 ? -13.715 -10.436 28.947 1.00 95.19 171 CYS A N 1
ATOM 1370 C CA . CYS A 1 171 ? -15.126 -10.061 28.911 1.00 95.19 171 CYS A CA 1
ATOM 1371 C C . CYS A 1 171 ? -15.957 -11.174 29.558 1.00 95.19 171 CYS A C 1
ATOM 1373 O O . CYS A 1 171 ? -15.771 -12.351 29.248 1.00 95.19 171 CYS A O 1
ATOM 1375 N N . GLY A 1 172 ? -16.863 -10.814 30.463 1.00 93.19 172 GLY A N 1
ATOM 1376 C CA . GLY A 1 172 ? -17.714 -11.769 31.166 1.00 93.19 172 GLY A CA 1
ATOM 1377 C C . GLY A 1 172 ? -19.048 -11.171 31.591 1.00 93.19 172 GLY A C 1
ATOM 1378 O O . GLY A 1 172 ? -19.285 -9.975 31.443 1.00 93.19 172 GLY A O 1
ATOM 1379 N N . VAL A 1 173 ? -19.923 -12.019 32.130 1.00 92.31 173 VAL A N 1
ATOM 1380 C CA . VAL A 1 173 ? -21.213 -11.617 32.703 1.00 92.31 173 VAL A CA 1
ATOM 1381 C C . VAL A 1 173 ? -21.250 -12.052 34.156 1.00 92.31 173 VAL A C 1
ATOM 1383 O O . VAL A 1 173 ? -21.065 -13.230 34.457 1.00 92.31 173 VAL A O 1
ATOM 1386 N N . ASP A 1 174 ? -21.531 -11.117 35.053 1.00 90.06 174 ASP A N 1
ATOM 1387 C CA . ASP A 1 174 ? -21.960 -11.456 36.401 1.00 90.06 174 ASP A CA 1
ATOM 1388 C C . ASP A 1 174 ? -23.433 -11.866 36.350 1.00 90.06 174 ASP A C 1
ATOM 1390 O O . ASP A 1 174 ? -24.315 -11.054 36.084 1.00 90.06 174 ASP A O 1
ATOM 1394 N N . LEU A 1 175 ? -23.705 -13.149 36.582 1.00 89.75 175 LEU A N 1
ATOM 1395 C CA . LEU A 1 175 ? -25.055 -13.706 36.504 1.00 89.75 175 LEU A CA 1
ATOM 1396 C C . LEU A 1 175 ? -25.967 -13.251 37.650 1.00 89.75 175 LEU A C 1
ATOM 1398 O O . LEU A 1 175 ? -27.188 -13.259 37.479 1.00 89.75 175 LEU A O 1
ATOM 1402 N N . ALA A 1 176 ? -25.405 -12.851 38.794 1.00 92.19 176 ALA A N 1
ATOM 1403 C CA . ALA A 1 176 ? -26.189 -12.370 39.926 1.00 92.19 176 ALA A CA 1
ATOM 1404 C C . ALA A 1 176 ? -26.731 -10.963 39.647 1.00 92.19 176 ALA A C 1
ATOM 1406 O O . ALA A 1 176 ? -27.918 -10.702 39.839 1.00 92.19 176 ALA A O 1
ATOM 1407 N N . THR A 1 177 ? -25.875 -10.074 39.140 1.00 89.12 177 THR A N 1
ATOM 1408 C CA . THR A 1 177 ? -26.247 -8.684 38.820 1.00 89.12 177 THR A CA 1
ATOM 1409 C C . THR A 1 177 ? -26.736 -8.502 37.384 1.00 89.12 177 THR A C 1
ATOM 1411 O O . THR A 1 177 ? -27.316 -7.467 37.057 1.00 89.12 177 THR A O 1
ATOM 1414 N N . ARG A 1 178 ? -26.530 -9.509 36.527 1.00 88.38 178 ARG A N 1
ATOM 1415 C CA . ARG A 1 178 ? -26.766 -9.478 35.074 1.00 88.38 178 ARG A CA 1
ATOM 1416 C C . ARG A 1 178 ? -25.995 -8.359 34.369 1.00 88.38 178 ARG A C 1
ATOM 1418 O O . ARG A 1 178 ? -26.458 -7.831 33.360 1.00 88.38 178 ARG A O 1
ATOM 1425 N N . GLN A 1 179 ? -24.829 -7.995 34.897 1.00 89.50 179 GLN A N 1
ATOM 1426 C CA . GLN A 1 179 ? -23.966 -6.962 34.331 1.00 89.50 179 GLN A CA 1
ATOM 1427 C C . GLN A 1 179 ? -22.823 -7.582 33.535 1.00 89.50 179 GLN A C 1
ATOM 1429 O O . GLN A 1 179 ? -22.280 -8.623 33.901 1.00 89.50 179 GLN A O 1
ATOM 1434 N N . ILE A 1 180 ? -22.438 -6.918 32.450 1.00 92.38 180 ILE A N 1
ATOM 1435 C CA . ILE A 1 180 ? -21.242 -7.269 31.685 1.00 92.38 180 ILE A CA 1
ATOM 1436 C C . ILE A 1 180 ? -20.036 -6.611 32.355 1.00 92.38 180 ILE A C 1
ATOM 1438 O O . ILE A 1 180 ? -20.105 -5.456 32.773 1.00 92.38 180 ILE A O 1
ATOM 1442 N N . ILE A 1 181 ? -18.938 -7.354 32.452 1.00 93.06 181 ILE A N 1
ATOM 1443 C CA . ILE A 1 181 ? -17.689 -6.931 33.082 1.00 93.06 181 ILE A CA 1
ATOM 1444 C C . ILE A 1 181 ? -16.563 -7.055 32.063 1.00 93.06 181 ILE A C 1
ATOM 1446 O O . ILE A 1 181 ? -16.464 -8.069 31.367 1.00 93.06 181 ILE A O 1
ATOM 1450 N N . TYR A 1 182 ? -15.688 -6.051 32.033 1.00 95.69 182 TYR A N 1
ATOM 1451 C CA . TYR A 1 182 ? -14.440 -6.094 31.280 1.00 95.69 182 TYR A CA 1
ATOM 1452 C C . TYR A 1 182 ? -13.234 -6.045 32.210 1.00 95.69 182 TYR A C 1
ATOM 1454 O O . TYR A 1 182 ? -13.284 -5.437 33.286 1.00 95.69 182 TYR A O 1
ATOM 1462 N N . THR A 1 183 ? -12.142 -6.671 31.782 1.00 95.94 183 THR A N 1
ATOM 1463 C CA . THR A 1 183 ? -10.845 -6.570 32.448 1.00 95.94 183 THR A CA 1
ATOM 1464 C C . THR A 1 183 ? -9.749 -6.233 31.449 1.00 95.94 183 THR A C 1
ATOM 1466 O O . THR A 1 183 ? -9.785 -6.693 30.310 1.00 95.94 183 THR A O 1
ATOM 1469 N N . LYS A 1 184 ? -8.755 -5.465 31.900 1.00 96.31 184 LYS A N 1
ATOM 1470 C CA . LYS A 1 184 ? -7.480 -5.278 31.206 1.00 96.31 184 LYS A CA 1
ATOM 1471 C C . LYS A 1 184 ? -6.369 -5.781 32.118 1.00 96.31 184 LYS A C 1
ATOM 1473 O O . LYS A 1 184 ? -6.251 -5.322 33.251 1.00 96.31 184 LYS A O 1
ATOM 1478 N N . ASN A 1 185 ? -5.583 -6.751 31.655 1.00 96.81 185 ASN A N 1
ATOM 1479 C CA . ASN A 1 185 ? -4.462 -7.334 32.402 1.00 96.81 185 ASN A CA 1
ATOM 1480 C C . ASN A 1 185 ? -4.859 -7.786 33.821 1.00 96.81 185 ASN A C 1
ATOM 1482 O O . ASN A 1 185 ? -4.162 -7.541 34.804 1.00 96.81 185 ASN A O 1
ATOM 1486 N N . GLY A 1 186 ? -6.034 -8.416 33.928 1.00 93.88 186 GLY A N 1
ATOM 1487 C CA . GLY A 1 186 ? -6.597 -8.907 35.190 1.00 93.88 186 GLY A CA 1
ATOM 1488 C C . GLY A 1 186 ? -7.259 -7.842 36.074 1.00 93.88 186 GLY A C 1
ATOM 1489 O O . GLY A 1 186 ? -7.906 -8.204 37.055 1.00 93.88 186 GLY A O 1
ATOM 1490 N N . GLN A 1 187 ? -7.166 -6.554 35.734 1.00 94.50 187 GLN A N 1
ATOM 1491 C CA . GLN A 1 187 ? -7.814 -5.471 36.475 1.00 94.50 187 GLN A CA 1
ATOM 1492 C C . GLN A 1 187 ? -9.212 -5.194 35.927 1.00 94.50 187 GLN A C 1
ATOM 1494 O O . GLN A 1 187 ? -9.395 -5.040 34.720 1.00 94.50 187 GLN A O 1
ATOM 1499 N N . ARG A 1 188 ? -10.205 -5.134 36.817 1.00 93.81 188 ARG A N 1
ATOM 1500 C CA . ARG A 1 188 ? -11.599 -4.851 36.465 1.00 93.81 188 ARG A CA 1
ATOM 1501 C C . ARG A 1 188 ? -11.766 -3.391 36.052 1.00 93.81 188 ARG A C 1
ATOM 1503 O O . ARG A 1 188 ? -11.329 -2.488 36.758 1.00 93.81 188 ARG A O 1
ATOM 1510 N N . LEU A 1 189 ? -12.426 -3.177 34.919 1.00 91.25 189 LEU A N 1
ATOM 1511 C CA . LEU A 1 189 ? -12.753 -1.852 34.406 1.00 91.25 189 LEU A CA 1
ATOM 1512 C C . LEU A 1 189 ? -14.140 -1.462 34.917 1.00 91.25 189 LEU A C 1
ATOM 1514 O O . LEU A 1 189 ? -15.154 -1.727 34.271 1.00 91.25 189 LEU A O 1
ATOM 1518 N N . ASP A 1 190 ? -14.193 -0.889 36.116 1.00 77.00 190 ASP A N 1
ATOM 1519 C CA . ASP A 1 190 ? -15.461 -0.474 36.706 1.00 77.00 190 ASP A CA 1
ATOM 1520 C C . ASP A 1 190 ? -16.093 0.693 35.932 1.00 77.00 190 ASP A C 1
ATOM 1522 O O . ASP A 1 190 ? -15.428 1.530 35.308 1.00 77.00 190 ASP A O 1
ATOM 1526 N N . ASN A 1 191 ? -17.424 0.768 35.983 1.00 60.84 191 ASN A N 1
ATOM 1527 C CA . ASN A 1 191 ? -18.188 1.824 35.316 1.00 60.84 191 ASN A CA 1
ATOM 1528 C C . ASN A 1 191 ? -17.880 3.220 35.887 1.00 60.84 191 ASN A C 1
ATOM 1530 O O . ASN A 1 191 ? -18.068 4.214 35.192 1.00 60.84 191 ASN A O 1
ATOM 1534 N N . ALA A 1 192 ? -17.336 3.298 37.102 1.00 50.09 192 ALA A N 1
ATOM 1535 C CA . ALA A 1 192 ? -17.069 4.534 37.819 1.00 50.09 192 ALA A CA 1
ATOM 1536 C C . ALA A 1 192 ? -15.588 4.932 37.753 1.00 50.09 192 ALA A C 1
ATOM 1538 O O . ALA A 1 192 ? -14.835 4.677 38.685 1.00 50.09 192 ALA A O 1
ATOM 1539 N N . GLN A 1 193 ? -15.190 5.604 36.673 1.00 43.91 193 GLN A N 1
ATOM 1540 C CA . GLN A 1 193 ? -14.131 6.621 36.725 1.00 43.91 193 GLN A CA 1
ATOM 1541 C C . GLN A 1 193 ? -14.122 7.428 35.429 1.00 43.91 193 GLN A C 1
ATOM 1543 O O . GLN A 1 193 ? -13.351 7.170 34.516 1.00 43.91 193 GLN A O 1
ATOM 1548 N N . MET A 1 194 ? -15.076 8.356 35.359 1.00 38.56 194 MET A N 1
ATOM 1549 C CA . MET A 1 194 ? -14.950 9.754 34.923 1.00 38.56 194 MET A CA 1
ATOM 1550 C C . MET A 1 194 ? -16.282 10.217 34.311 1.00 38.56 194 MET A C 1
ATOM 1552 O O . MET A 1 194 ? -16.834 9.530 33.453 1.00 38.56 194 MET A O 1
ATOM 1556 N N . PRO A 1 195 ? -16.839 11.356 34.758 1.00 43.44 195 PRO A N 1
ATOM 1557 C CA . PRO A 1 195 ? -18.004 11.944 34.117 1.00 43.44 195 PRO A CA 1
ATOM 1558 C C . PRO A 1 195 ? -17.613 12.420 32.716 1.00 43.44 195 PRO A C 1
ATOM 1560 O O . PRO A 1 195 ? -16.612 13.117 32.557 1.00 43.44 195 PRO A O 1
ATOM 1563 N N . CYS A 1 196 ? -18.425 12.076 31.715 1.00 39.94 196 CYS A N 1
ATOM 1564 C CA . CYS A 1 196 ? -18.402 12.755 30.425 1.00 39.94 196 CYS A CA 1
ATOM 1565 C C . CYS A 1 196 ? -18.604 14.256 30.692 1.00 39.94 196 CYS A C 1
ATOM 1567 O O . CYS A 1 196 ? -19.682 14.679 31.118 1.00 39.94 196 CYS A O 1
ATOM 1569 N N . THR A 1 197 ? -17.554 15.060 30.529 1.00 41.28 197 THR A N 1
ATOM 1570 C CA . THR A 1 197 ? -17.686 16.518 30.523 1.00 41.28 197 THR A CA 1
ATOM 1571 C C . THR A 1 197 ? -18.524 16.901 29.311 1.00 41.28 197 THR A C 1
ATOM 1573 O O . THR A 1 197 ? -18.197 16.502 28.195 1.00 41.28 197 THR A O 1
ATOM 1576 N N . LYS A 1 198 ? -19.629 17.601 29.587 1.00 41.88 198 LYS A N 1
ATOM 1577 C CA . LYS A 1 198 ? -20.581 18.140 28.610 1.00 41.88 198 LYS A CA 1
ATOM 1578 C C . LYS A 1 198 ? -19.911 18.995 27.544 1.00 41.88 198 LYS A C 1
ATOM 1580 O O . LYS A 1 198 ? -18.954 19.716 27.905 1.00 41.88 198 LYS A O 1
#

InterPro domains:
  IPR003877 SPRY domain [PF00622] (109-191)
  IPR013320 Concanavalin A-like lectin/glucanase domain superfamily [SSF49899] (109-189)
  IPR043136 B30.2/SPRY domain superfamily [G3DSA:2.60.120.920] (49-197)
  IPR044736 Ran-binding protein Gid1/RanBPM/SPLA, SPRY domain [cd12885] (111-192)

Radius of gyration: 52.29 Å; chains: 1; bounding box: 91×43×130 Å

Foldseek 3Di:
DDPVVVVVVVVVVVVVVVVVVVPDPDDDVPPVVVVVVVVVVVVVVVVVVVVVVVVVVVVVVVVVVVVVVVVVVVVVVVVVVVVVVVVVVVVVVVVVVVVVVVVVVPPWDWDWDAPDDDDPVDDFLVDPRGWTQTLQQKTWQDPDPQFDADPVRTTMDHDGDHDDPPWDKDWDADPVVRDIWIDINNHTGDPDDDHDDD

pLDDT: mean 85.34, std 14.87, range [38.56, 98.0]